Protein AF-S4RU95-F1 (afdb_monomer)

Mean predicted aligned error: 19.64 Å

Sequence (283 aa):
MRDKVRELFLLCDKEDKGFITKRDMQRLEAELPLNPEQLEDVFEKLDCHMQGYLTLAEFTHGLGQYLGLQSLVTKGEQVPKFAEKHLPVLTWGDSESDLCQEDELHFSRLMDSLGARNVFADSDEVRALWTRLRRDEPELLNNFEGFLSRVSLLILQAKQEKATVERILQKRNGDHDREVQHLYEEMEQQMKSEKEKLSSQDARRLLCRSQELEAELDAKEQEVKNIRTKQKQLERALTELNSERSETRQQNDRLRQSNEELEERLAQVRRELSDALTLMEQL

Nearest PDB structures (foldseek):
  6psd-assembly7_M  TM=8.961E-01  e=4.548E-06  Homo sapiens
  6yet-assembly1_A  TM=6.622E-01  e=1.991E-03  Arabidopsis thaliana
  3aaj-assembly1_B  TM=6.160E-01  e=1.878E-02  Homo sapiens

Structure (mmCIF, N/CA/C/O backbone):
data_AF-S4RU95-F1
#
_entry.id   AF-S4RU95-F1
#
loop_
_atom_site.group_PDB
_atom_site.id
_atom_site.type_symbol
_atom_site.label_atom_id
_atom_site.label_alt_id
_atom_site.label_comp_id
_atom_site.label_asym_id
_atom_site.label_entity_id
_atom_site.label_seq_id
_atom_site.pdbx_PDB_ins_code
_atom_site.Cartn_x
_atom_site.Cartn_y
_atom_site.Cartn_z
_atom_site.occupancy
_atom_site.B_iso_or_equiv
_atom_site.auth_seq_id
_atom_site.auth_comp_id
_atom_site.auth_asym_id
_atom_site.auth_atom_id
_atom_site.pdbx_PDB_model_num
ATOM 1 N N . MET A 1 1 ? 47.543 0.125 -11.002 1.00 54.09 1 MET A N 1
ATOM 2 C CA . MET A 1 1 ? 47.289 1.075 -9.885 1.00 54.09 1 MET A CA 1
ATOM 3 C C . MET A 1 1 ? 45.797 1.271 -9.646 1.00 54.09 1 MET A C 1
ATOM 5 O O . MET A 1 1 ? 45.405 1.178 -8.496 1.00 54.09 1 MET A O 1
ATOM 9 N N . ARG A 1 2 ? 44.959 1.427 -10.690 1.00 54.34 2 ARG A N 1
ATOM 10 C CA . ARG A 1 2 ? 43.491 1.308 -10.552 1.00 54.34 2 ARG A CA 1
ATOM 11 C C . ARG A 1 2 ? 43.066 0.004 -9.869 1.00 54.34 2 ARG A C 1
ATOM 13 O O . ARG A 1 2 ? 42.200 0.046 -9.009 1.00 54.34 2 ARG A O 1
ATOM 20 N N . ASP A 1 3 ? 43.740 -1.099 -10.180 1.00 59.50 3 ASP A N 1
ATOM 21 C CA . ASP A 1 3 ? 43.442 -2.405 -9.574 1.00 59.50 3 ASP A CA 1
ATOM 22 C C . ASP A 1 3 ? 43.771 -2.431 -8.078 1.00 59.50 3 ASP A C 1
ATOM 24 O O . ASP A 1 3 ? 42.961 -2.897 -7.299 1.00 59.50 3 ASP A O 1
ATOM 28 N N . LYS A 1 4 ? 44.862 -1.778 -7.653 1.00 67.12 4 LYS A N 1
ATOM 29 C CA . LYS A 1 4 ? 45.224 -1.645 -6.230 1.00 67.12 4 LYS A CA 1
ATOM 30 C C . LYS A 1 4 ? 44.231 -0.792 -5.436 1.00 67.12 4 LYS A C 1
ATOM 32 O O . LYS A 1 4 ? 43.970 -1.081 -4.280 1.00 67.12 4 LYS A O 1
ATOM 37 N N . VAL A 1 5 ? 43.670 0.258 -6.046 1.00 69.56 5 VAL A N 1
ATOM 38 C CA . VAL A 1 5 ? 42.637 1.095 -5.402 1.00 69.56 5 VAL A CA 1
ATOM 39 C C . VAL A 1 5 ? 41.296 0.360 -5.342 1.00 69.56 5 VAL A C 1
ATOM 41 O O . VAL A 1 5 ? 40.576 0.487 -4.359 1.00 69.56 5 VAL A O 1
ATOM 44 N N . ARG A 1 6 ? 40.981 -0.452 -6.359 1.00 70.06 6 ARG A N 1
ATOM 45 C CA . ARG A 1 6 ? 39.814 -1.347 -6.354 1.00 70.06 6 ARG A CA 1
ATOM 46 C C . ARG A 1 6 ? 39.960 -2.474 -5.332 1.00 70.06 6 ARG A C 1
ATOM 48 O O . ARG A 1 6 ? 39.002 -2.766 -4.636 1.00 70.06 6 ARG A O 1
ATOM 55 N N . GLU A 1 7 ? 41.148 -3.053 -5.193 1.00 73.00 7 GLU A N 1
ATOM 56 C CA . GLU A 1 7 ? 41.468 -4.025 -4.142 1.00 73.00 7 GLU A CA 1
ATOM 57 C C . GLU A 1 7 ? 41.316 -3.399 -2.752 1.00 73.00 7 GLU A C 1
ATOM 59 O O . GLU A 1 7 ? 40.697 -4.004 -1.884 1.00 73.00 7 GLU A O 1
ATOM 64 N N . LEU A 1 8 ? 41.794 -2.163 -2.553 1.00 73.81 8 LEU A N 1
ATOM 65 C CA . LEU A 1 8 ? 41.618 -1.439 -1.289 1.00 73.81 8 LEU A CA 1
ATOM 66 C C . LEU A 1 8 ? 40.140 -1.135 -1.002 1.00 73.81 8 LEU A C 1
ATOM 68 O O . LEU A 1 8 ? 39.702 -1.243 0.139 1.00 73.81 8 LEU A O 1
ATOM 72 N N . PHE A 1 9 ? 39.364 -0.811 -2.040 1.00 74.62 9 PHE A N 1
ATOM 73 C CA . PHE A 1 9 ? 37.921 -0.613 -1.928 1.00 74.62 9 PHE A CA 1
ATOM 74 C C . PHE A 1 9 ? 37.203 -1.905 -1.509 1.00 74.62 9 PHE A C 1
ATOM 76 O O . PHE A 1 9 ? 36.406 -1.884 -0.578 1.00 74.62 9 PHE A O 1
ATOM 83 N N . LEU A 1 10 ? 37.548 -3.040 -2.126 1.00 75.56 10 LEU A N 1
ATOM 84 C CA . LEU A 1 10 ? 37.017 -4.363 -1.770 1.00 75.56 10 LEU A CA 1
ATOM 85 C C . LEU A 1 10 ? 37.448 -4.815 -0.365 1.00 75.56 10 LEU A C 1
ATOM 87 O O . LEU A 1 10 ? 36.701 -5.498 0.328 1.00 75.56 10 LEU A O 1
ATOM 91 N N . LEU A 1 11 ? 38.643 -4.420 0.081 1.00 73.00 11 LEU A N 1
ATOM 92 C CA . LEU A 1 11 ? 39.117 -4.664 1.447 1.00 73.00 11 LEU A CA 1
ATOM 93 C C . LEU A 1 11 ? 38.290 -3.903 2.494 1.00 73.00 11 LEU A C 1
ATOM 95 O O . LEU A 1 11 ? 38.066 -4.429 3.588 1.00 73.00 11 LEU A O 1
ATOM 99 N N . CYS A 1 12 ? 37.822 -2.697 2.159 1.00 75.81 12 CYS A N 1
ATOM 100 C CA . CYS A 1 12 ? 36.934 -1.904 3.013 1.00 75.81 12 CYS A CA 1
ATOM 101 C C . CYS A 1 12 ? 35.499 -2.441 2.988 1.00 75.81 12 CYS A C 1
ATOM 103 O O . CYS A 1 12 ? 34.865 -2.583 4.033 1.00 75.81 12 CYS A O 1
ATOM 105 N N . ASP A 1 13 ? 34.997 -2.774 1.799 1.00 77.44 13 ASP A N 1
ATOM 106 C CA . ASP A 1 13 ? 33.624 -3.216 1.568 1.00 77.44 13 ASP A CA 1
ATOM 107 C C . ASP A 1 13 ? 33.498 -4.751 1.556 1.00 77.44 13 ASP A C 1
ATOM 109 O O . ASP A 1 13 ? 33.155 -5.378 0.556 1.00 77.44 13 ASP A O 1
ATOM 113 N N . LYS A 1 14 ? 33.762 -5.378 2.712 1.00 67.56 14 LYS A N 1
ATOM 114 C CA . LYS A 1 14 ? 33.637 -6.843 2.897 1.00 67.56 14 LYS A CA 1
ATOM 115 C C . LYS A 1 14 ? 32.210 -7.381 2.740 1.00 67.56 14 LYS A C 1
ATOM 117 O O . LYS A 1 14 ? 32.022 -8.593 2.696 1.00 67.56 14 LYS A O 1
ATOM 122 N N . GLU A 1 15 ? 31.219 -6.497 2.726 1.00 68.69 15 GLU A N 1
ATOM 123 C CA . GLU A 1 15 ? 29.798 -6.836 2.631 1.00 68.69 15 GLU A CA 1
ATOM 124 C C . GLU A 1 15 ? 29.255 -6.644 1.197 1.00 68.69 15 GLU A C 1
ATOM 126 O O . GLU A 1 15 ? 28.065 -6.857 0.985 1.00 68.69 15 GLU A O 1
ATOM 131 N N . ASP A 1 16 ? 30.119 -6.283 0.232 1.00 69.19 16 ASP A N 1
ATOM 132 C CA . ASP A 1 16 ? 29.802 -6.050 -1.191 1.00 69.19 16 ASP A CA 1
ATOM 133 C C . ASP A 1 16 ? 28.621 -5.078 -1.388 1.00 69.19 16 ASP A C 1
ATOM 135 O O . ASP A 1 16 ? 27.728 -5.269 -2.215 1.00 69.19 16 ASP A O 1
ATOM 139 N N . LYS A 1 17 ? 28.590 -4.026 -0.560 1.00 75.94 17 LYS A N 1
ATOM 140 C CA . LYS A 1 17 ? 27.512 -3.029 -0.515 1.00 75.94 17 LYS A CA 1
ATOM 141 C C . LYS A 1 17 ? 27.610 -2.015 -1.657 1.00 75.94 17 LYS A C 1
ATOM 143 O O . LYS A 1 17 ? 26.635 -1.327 -1.953 1.00 75.94 17 LYS A O 1
ATOM 148 N N . GLY A 1 18 ? 28.772 -1.903 -2.297 1.00 74.19 18 GLY A N 1
ATOM 149 C CA . GLY A 1 18 ? 29.083 -0.923 -3.336 1.00 74.19 18 GLY A CA 1
ATOM 150 C C . GLY A 1 18 ? 29.431 0.470 -2.796 1.00 74.19 18 GLY A C 1
ATOM 151 O O . GLY A 1 18 ? 29.640 1.392 -3.591 1.00 74.19 18 GLY A O 1
ATOM 152 N N . PHE A 1 19 ? 29.511 0.639 -1.471 1.00 80.06 19 PHE A N 1
ATOM 153 C CA . PHE A 1 19 ? 29.849 1.897 -0.801 1.00 80.06 19 PHE A CA 1
ATOM 154 C C . PHE A 1 19 ? 30.577 1.656 0.531 1.00 80.06 19 PHE A C 1
ATOM 156 O O . PHE A 1 19 ? 30.297 0.699 1.249 1.00 80.06 19 PHE A O 1
ATOM 163 N N . ILE A 1 20 ? 31.492 2.560 0.888 1.00 79.38 20 ILE A N 1
ATOM 164 C CA . ILE A 1 20 ? 32.296 2.505 2.117 1.00 79.38 20 ILE A CA 1
ATOM 165 C C . ILE A 1 20 ? 31.763 3.536 3.111 1.00 79.38 20 ILE A C 1
ATOM 167 O O . ILE A 1 20 ? 31.715 4.724 2.805 1.00 79.38 20 ILE A O 1
ATOM 171 N N . THR A 1 21 ? 31.400 3.115 4.321 1.00 82.38 21 THR A N 1
ATOM 172 C CA . THR A 1 21 ? 31.026 4.035 5.415 1.00 82.38 21 THR A CA 1
ATOM 173 C C . THR A 1 21 ? 32.228 4.378 6.308 1.00 82.38 21 THR A C 1
ATOM 175 O O . THR A 1 21 ? 33.242 3.680 6.276 1.00 82.38 21 THR A O 1
ATOM 178 N N . LYS A 1 22 ? 32.130 5.409 7.170 1.00 80.06 22 LYS A N 1
ATOM 179 C CA . LYS A 1 22 ? 33.202 5.755 8.141 1.00 80.06 22 LYS A CA 1
ATOM 180 C C . LYS A 1 22 ? 33.683 4.545 8.961 1.00 80.06 22 LYS A C 1
ATOM 182 O O . LYS A 1 22 ? 34.876 4.386 9.192 1.00 80.06 22 LYS A O 1
ATOM 187 N N . ARG A 1 23 ? 32.762 3.656 9.350 1.00 77.12 23 ARG A N 1
ATOM 188 C CA . ARG A 1 23 ? 33.073 2.418 10.089 1.00 77.12 23 ARG A CA 1
ATOM 189 C C . ARG A 1 23 ? 33.826 1.391 9.251 1.00 77.12 23 ARG A C 1
ATOM 191 O O . ARG A 1 23 ? 34.653 0.664 9.788 1.00 77.12 23 ARG A O 1
ATOM 198 N N . ASP A 1 24 ? 33.536 1.323 7.956 1.00 79.81 24 ASP A N 1
ATOM 199 C CA . ASP A 1 24 ? 34.225 0.421 7.034 1.00 79.81 24 ASP A CA 1
ATOM 200 C C . ASP A 1 24 ? 35.655 0.918 6.757 1.00 79.81 24 ASP A C 1
ATOM 202 O O . ASP A 1 24 ? 36.579 0.113 6.694 1.00 79.81 24 ASP A O 1
ATOM 206 N N . MET A 1 25 ? 35.868 2.241 6.717 1.00 78.31 25 MET A N 1
ATOM 207 C CA . MET A 1 25 ? 37.196 2.857 6.583 1.00 78.31 25 MET A CA 1
ATOM 208 C C . MET A 1 25 ? 38.087 2.617 7.813 1.00 78.31 25 MET A C 1
ATOM 210 O O . MET A 1 25 ? 39.276 2.357 7.669 1.00 78.31 25 MET A O 1
ATOM 214 N N . GLN A 1 26 ? 37.516 2.628 9.023 1.00 74.12 26 GLN A N 1
ATOM 215 C CA . GLN A 1 26 ? 38.245 2.308 10.261 1.00 74.12 26 GLN A CA 1
ATOM 216 C C . GLN A 1 26 ? 38.776 0.863 10.287 1.00 74.12 26 GLN A C 1
ATOM 218 O O . GLN A 1 26 ? 39.746 0.576 10.978 1.00 74.12 26 GLN A O 1
ATOM 223 N N . ARG A 1 27 ? 38.216 -0.058 9.487 1.00 74.31 27 ARG A N 1
ATOM 224 C CA . ARG A 1 27 ? 38.729 -1.438 9.383 1.00 74.31 27 ARG A CA 1
ATOM 225 C C . ARG A 1 27 ? 40.094 -1.518 8.685 1.00 74.31 27 ARG A C 1
ATOM 227 O O . ARG A 1 27 ? 40.776 -2.530 8.837 1.00 74.31 27 ARG A O 1
ATOM 234 N N . LEU A 1 28 ? 40.508 -0.470 7.964 1.00 70.44 28 LEU A N 1
ATOM 235 C CA . LEU A 1 28 ? 41.850 -0.361 7.379 1.00 70.44 28 LEU A CA 1
ATOM 236 C C . LEU A 1 28 ? 42.949 -0.136 8.425 1.00 70.44 28 LEU A C 1
ATOM 238 O O . LEU A 1 28 ? 44.115 -0.302 8.084 1.00 70.44 28 LEU A O 1
ATOM 242 N N . GLU A 1 29 ? 42.608 0.193 9.675 1.00 66.88 29 GLU A N 1
ATOM 243 C CA . GLU A 1 29 ? 43.570 0.344 10.780 1.00 66.88 29 GLU A CA 1
ATOM 244 C C . GLU A 1 29 ? 44.430 -0.921 10.981 1.00 66.88 29 GLU A C 1
ATOM 246 O O . GLU A 1 29 ? 45.590 -0.839 11.375 1.00 66.88 29 GLU A O 1
ATOM 251 N N . ALA A 1 30 ? 43.891 -2.104 10.657 1.00 65.62 30 ALA A N 1
ATOM 252 C CA . ALA A 1 30 ? 44.615 -3.373 10.754 1.00 65.62 30 ALA A CA 1
ATOM 253 C C . ALA A 1 30 ? 45.582 -3.639 9.580 1.00 65.62 30 ALA A C 1
ATOM 255 O O . ALA A 1 30 ? 46.491 -4.456 9.713 1.00 65.62 30 ALA A O 1
ATOM 256 N N . GLU A 1 31 ? 45.385 -2.977 8.438 1.00 66.69 31 GLU A N 1
ATOM 257 C CA . GLU A 1 31 ? 46.093 -3.245 7.172 1.00 66.69 31 GLU A CA 1
ATOM 258 C C . GLU A 1 31 ? 47.011 -2.081 6.750 1.00 66.69 31 GLU A C 1
ATOM 260 O O . GLU A 1 31 ? 47.926 -2.257 5.943 1.00 66.69 31 GLU A O 1
ATOM 265 N N . LEU A 1 32 ? 46.797 -0.881 7.299 1.00 65.19 32 LEU A N 1
ATOM 266 C CA . LEU A 1 32 ? 47.581 0.322 7.036 1.00 65.19 32 LEU A CA 1
ATOM 267 C C . LEU A 1 32 ? 48.036 0.962 8.355 1.00 65.19 32 LEU A C 1
ATOM 269 O O . LEU A 1 32 ? 47.259 1.022 9.302 1.00 65.19 32 LEU A O 1
ATOM 273 N N . PRO A 1 33 ? 49.265 1.505 8.427 1.00 67.44 33 PRO A N 1
ATOM 274 C CA . PRO A 1 33 ? 49.778 2.174 9.621 1.00 67.44 33 PRO A CA 1
ATOM 275 C C . PRO A 1 33 ? 49.183 3.589 9.756 1.00 67.44 33 PRO A C 1
ATOM 277 O O . PRO A 1 33 ? 49.899 4.582 9.630 1.00 67.44 33 PRO A O 1
ATOM 280 N N . LEU A 1 34 ? 47.866 3.689 9.947 1.00 70.69 34 LEU A N 1
ATOM 281 C CA . LEU A 1 34 ? 47.126 4.943 10.098 1.00 70.69 34 LEU A CA 1
ATOM 282 C C . LEU A 1 34 ? 46.201 4.865 11.312 1.00 70.69 34 LEU A C 1
ATOM 284 O O . LEU A 1 34 ? 45.517 3.866 11.514 1.00 70.69 34 LEU A O 1
ATOM 288 N N . ASN A 1 35 ? 46.161 5.944 12.092 1.00 77.62 35 ASN A N 1
ATOM 289 C CA . ASN A 1 35 ? 45.285 6.047 13.257 1.00 77.62 35 ASN A CA 1
ATOM 290 C C . ASN A 1 35 ? 43.821 6.287 12.832 1.00 77.62 35 ASN A C 1
ATOM 29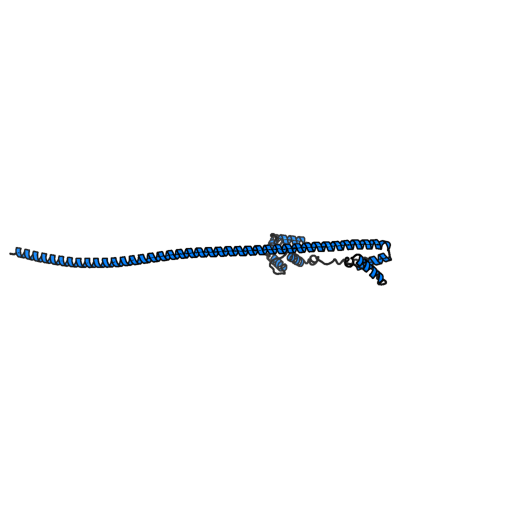2 O O . ASN A 1 35 ? 43.585 6.874 11.771 1.00 77.62 35 ASN A O 1
ATOM 296 N N . PRO A 1 36 ? 42.830 5.931 13.670 1.00 74.25 36 PRO A N 1
ATOM 297 C CA . PRO A 1 36 ? 41.409 6.100 13.352 1.00 74.25 36 PRO A CA 1
ATOM 298 C C . PRO A 1 36 ? 41.037 7.560 13.053 1.00 74.25 36 PRO A C 1
ATOM 300 O O . PRO A 1 36 ? 40.282 7.816 12.121 1.00 74.25 36 PRO A O 1
ATOM 303 N N . GLU A 1 37 ? 41.644 8.523 13.752 1.00 76.38 37 GLU A N 1
ATOM 304 C CA . GLU A 1 37 ? 41.467 9.961 13.489 1.00 76.38 37 GLU A CA 1
ATOM 305 C C . GLU A 1 37 ? 41.995 10.367 12.100 1.00 76.38 37 GLU A C 1
ATOM 307 O O . GLU A 1 37 ? 41.377 11.150 11.387 1.00 76.38 37 GLU A O 1
ATOM 312 N N . GLN A 1 38 ? 43.107 9.772 11.659 1.00 76.25 38 GLN A N 1
ATOM 313 C CA . GLN A 1 38 ? 43.678 10.041 10.336 1.00 76.25 38 GLN A CA 1
ATOM 314 C C . GLN A 1 38 ? 42.852 9.391 9.220 1.00 76.25 38 GLN A C 1
ATOM 316 O O . GLN A 1 38 ? 42.764 9.935 8.120 1.00 76.25 38 GLN A O 1
ATOM 321 N N . LEU A 1 39 ? 42.237 8.236 9.488 1.00 77.69 39 LEU A N 1
ATOM 322 C CA . LEU A 1 39 ? 41.307 7.583 8.565 1.00 77.69 39 LEU A CA 1
ATOM 323 C C . LEU A 1 39 ? 40.000 8.374 8.432 1.00 77.69 39 LEU A C 1
ATOM 325 O O . LEU A 1 39 ? 39.449 8.440 7.334 1.00 77.69 39 LEU A O 1
ATOM 329 N N . GLU A 1 40 ? 39.536 9.017 9.504 1.00 79.12 40 GLU A N 1
ATOM 330 C CA . GLU A 1 40 ? 38.396 9.938 9.464 1.00 79.12 40 GLU A CA 1
ATOM 331 C C . GLU A 1 40 ? 38.710 11.210 8.669 1.00 79.12 40 GLU A C 1
ATOM 333 O O . GLU A 1 40 ? 37.922 11.575 7.798 1.00 79.12 40 GLU A O 1
ATOM 338 N N . ASP A 1 41 ? 39.887 11.811 8.862 1.00 77.44 41 ASP A N 1
ATOM 339 C CA . ASP A 1 41 ? 40.345 12.957 8.063 1.00 77.44 41 ASP A CA 1
ATOM 340 C C . ASP A 1 41 ? 40.464 12.619 6.568 1.00 77.44 41 ASP A C 1
ATOM 342 O O . ASP A 1 41 ? 40.187 13.451 5.698 1.00 77.44 41 ASP A O 1
ATOM 346 N N . VAL A 1 42 ? 40.917 11.403 6.243 1.00 78.12 42 VAL A N 1
ATOM 347 C CA . VAL A 1 42 ? 40.978 10.912 4.859 1.00 78.12 42 VAL A CA 1
ATOM 348 C C . VAL A 1 42 ? 39.569 10.679 4.323 1.00 78.12 42 VAL A C 1
ATOM 350 O O . VAL A 1 42 ? 39.283 11.097 3.205 1.00 78.12 42 VAL A O 1
ATOM 353 N N . PHE A 1 43 ? 38.674 10.080 5.110 1.00 80.75 43 PHE A N 1
ATOM 354 C CA . PHE A 1 43 ? 37.280 9.881 4.723 1.00 80.75 43 PHE A CA 1
ATOM 355 C C . PHE A 1 43 ? 36.588 11.212 4.408 1.00 80.75 43 PHE A C 1
ATOM 357 O O . PHE A 1 43 ? 35.972 11.338 3.356 1.00 80.75 43 PHE A O 1
ATOM 364 N N . GLU A 1 44 ? 36.741 12.227 5.260 1.00 79.50 44 GLU A N 1
ATOM 365 C CA . GLU A 1 44 ? 36.135 13.551 5.060 1.00 79.50 44 GLU A CA 1
ATOM 366 C C . GLU A 1 44 ? 36.701 14.293 3.845 1.00 79.50 44 GLU A C 1
ATOM 368 O O . GLU A 1 44 ? 35.983 15.039 3.183 1.00 79.50 44 GLU A O 1
ATOM 373 N N . LYS A 1 45 ? 37.972 14.061 3.500 1.00 77.75 45 LYS A N 1
ATOM 374 C CA . LYS A 1 45 ? 38.579 14.614 2.278 1.00 77.75 45 LYS A CA 1
ATOM 375 C C . LYS A 1 45 ? 38.149 13.886 1.007 1.00 77.75 45 LYS A C 1
ATOM 377 O O . LYS A 1 45 ? 38.186 14.485 -0.065 1.00 77.75 45 LYS A O 1
ATOM 382 N N . LEU A 1 46 ? 37.792 12.607 1.110 1.00 77.94 46 LEU A N 1
ATOM 383 C CA . LEU A 1 46 ? 37.290 11.808 -0.007 1.00 77.94 46 LEU A CA 1
ATOM 384 C C . LEU A 1 46 ? 35.781 12.010 -0.221 1.00 77.94 46 LEU A C 1
ATOM 386 O O . LEU A 1 46 ? 35.328 11.945 -1.361 1.00 77.94 46 LEU A O 1
ATOM 390 N N . ASP A 1 47 ? 35.017 12.284 0.844 1.00 79.50 47 ASP A N 1
ATOM 391 C CA . ASP A 1 47 ? 33.560 12.487 0.821 1.00 79.50 47 ASP A CA 1
ATOM 392 C C . ASP A 1 47 ? 33.230 13.942 0.470 1.00 79.50 47 ASP A C 1
ATOM 394 O O . ASP A 1 47 ? 32.710 14.720 1.273 1.00 79.50 47 ASP A O 1
ATOM 398 N N . CYS A 1 48 ? 33.558 14.332 -0.763 1.00 66.19 48 CYS A N 1
ATOM 399 C CA . CYS A 1 48 ? 33.316 15.681 -1.277 1.00 66.19 48 CYS A CA 1
ATOM 400 C C . CYS A 1 48 ? 31.825 16.062 -1.329 1.00 66.19 48 CYS A C 1
ATOM 402 O O . CYS A 1 48 ? 31.497 17.246 -1.429 1.00 66.19 48 CYS A O 1
ATOM 404 N N . HIS A 1 49 ? 30.930 15.076 -1.238 1.00 69.69 49 HIS A N 1
ATOM 405 C CA . HIS A 1 49 ? 29.484 15.259 -1.231 1.00 69.69 49 HIS A CA 1
ATOM 406 C C . HIS A 1 49 ? 28.875 15.259 0.182 1.00 69.69 49 HIS A C 1
ATOM 408 O O . HIS A 1 49 ? 27.678 15.518 0.311 1.00 69.69 49 HIS A O 1
ATOM 414 N N . MET A 1 50 ? 29.682 15.034 1.233 1.00 68.94 50 MET A N 1
ATOM 415 C CA . MET A 1 50 ? 29.257 14.939 2.640 1.00 68.94 50 MET A CA 1
ATOM 416 C C . MET A 1 50 ? 28.059 13.997 2.831 1.00 68.94 50 MET A C 1
ATOM 418 O O . MET A 1 50 ? 27.156 14.257 3.632 1.00 68.94 50 MET A O 1
ATOM 422 N N . GLN A 1 51 ? 28.019 12.916 2.054 1.00 75.06 51 GLN A N 1
ATOM 423 C CA . GLN A 1 51 ? 26.888 11.992 2.025 1.00 75.06 51 GLN A CA 1
ATOM 424 C C . GLN A 1 51 ? 26.979 10.930 3.129 1.00 75.06 51 GLN A C 1
ATOM 426 O O . GLN A 1 51 ? 25.989 10.257 3.425 1.00 75.06 51 GLN A O 1
ATOM 431 N N . GLY A 1 52 ? 28.142 10.800 3.778 1.00 75.44 52 GLY A N 1
ATOM 432 C CA . GLY A 1 52 ? 28.393 9.839 4.853 1.00 75.44 52 GLY A CA 1
ATOM 433 C C . GLY A 1 52 ? 28.743 8.432 4.358 1.00 75.44 52 GLY A C 1
ATOM 434 O O . GLY A 1 52 ? 28.928 7.524 5.174 1.00 75.44 52 GLY A O 1
ATOM 435 N N . TYR A 1 53 ? 28.857 8.247 3.042 1.00 81.38 53 TYR A N 1
ATOM 436 C CA . TYR A 1 53 ? 29.310 7.027 2.383 1.00 81.38 53 TYR A CA 1
ATOM 437 C C . TYR A 1 53 ? 30.085 7.376 1.108 1.00 81.38 53 TYR A C 1
ATOM 439 O O . TYR A 1 53 ? 29.759 8.339 0.428 1.00 81.38 53 TYR A O 1
ATOM 447 N N . LEU A 1 54 ? 31.105 6.581 0.792 1.00 78.88 54 LEU A N 1
ATOM 448 C CA . LEU A 1 54 ? 31.967 6.754 -0.374 1.00 78.88 54 LEU A CA 1
ATOM 449 C C . LEU A 1 54 ? 31.670 5.680 -1.408 1.00 78.88 54 LEU A C 1
ATOM 451 O O . LEU A 1 54 ? 31.869 4.489 -1.154 1.00 78.88 54 LEU A O 1
ATOM 455 N N . THR A 1 55 ? 31.248 6.087 -2.596 1.00 80.69 55 THR A N 1
ATOM 456 C CA . THR A 1 55 ? 31.127 5.179 -3.739 1.00 80.69 55 THR A CA 1
ATOM 457 C C . THR A 1 55 ? 32.502 4.855 -4.332 1.00 80.69 55 THR A C 1
ATOM 459 O O . THR A 1 55 ? 33.478 5.590 -4.156 1.00 80.69 55 THR A O 1
ATOM 462 N N . LEU A 1 56 ? 32.606 3.758 -5.092 1.00 76.25 56 LEU A N 1
ATOM 463 C CA . LEU A 1 56 ? 33.860 3.369 -5.757 1.00 76.25 56 LEU A CA 1
ATOM 464 C C . LEU A 1 56 ? 34.427 4.485 -6.651 1.00 76.25 56 LEU A C 1
ATOM 466 O O . LEU A 1 56 ? 35.648 4.637 -6.754 1.00 76.25 56 LEU A O 1
ATOM 470 N N . ALA A 1 57 ? 33.557 5.268 -7.293 1.00 74.56 57 ALA A N 1
ATOM 471 C CA . ALA A 1 57 ? 33.948 6.381 -8.153 1.00 74.56 57 ALA A CA 1
ATOM 472 C C . ALA A 1 57 ? 34.558 7.541 -7.348 1.00 74.56 57 ALA A C 1
ATOM 474 O O . ALA A 1 57 ? 35.629 8.026 -7.708 1.00 74.56 57 ALA A O 1
ATOM 475 N N . GLU A 1 58 ? 33.936 7.930 -6.234 1.00 78.00 58 GLU A N 1
ATOM 476 C CA . GLU A 1 58 ? 34.439 8.986 -5.343 1.00 78.00 58 GLU A CA 1
ATOM 477 C C . GLU A 1 58 ? 35.740 8.566 -4.660 1.00 78.00 58 GLU A C 1
ATOM 479 O O . GLU A 1 58 ? 36.708 9.323 -4.648 1.00 78.00 58 GLU A O 1
ATOM 484 N N . PHE A 1 59 ? 35.818 7.317 -4.192 1.00 78.00 59 PHE A N 1
ATOM 485 C CA . PHE A 1 59 ? 37.023 6.771 -3.575 1.00 78.00 59 PHE A CA 1
ATOM 486 C C . PHE A 1 59 ? 38.203 6.730 -4.557 1.00 78.00 59 PHE A C 1
ATOM 488 O O . PHE A 1 59 ? 39.304 7.184 -4.243 1.00 78.00 59 PHE A O 1
ATOM 495 N N . THR A 1 60 ? 37.988 6.234 -5.782 1.00 74.88 60 THR A N 1
ATOM 496 C CA . THR A 1 60 ? 39.050 6.187 -6.804 1.00 74.88 60 THR A CA 1
ATOM 497 C C . THR A 1 60 ? 39.457 7.571 -7.301 1.00 74.88 60 THR A C 1
ATOM 499 O O . THR A 1 60 ? 40.642 7.793 -7.565 1.00 74.88 60 THR A O 1
ATOM 502 N N . HIS A 1 61 ? 38.508 8.502 -7.413 1.00 75.81 61 HIS A N 1
ATOM 503 C CA . HIS A 1 61 ? 38.778 9.872 -7.832 1.00 75.81 61 HIS A CA 1
ATOM 504 C C . HIS A 1 61 ? 39.521 10.660 -6.749 1.00 75.81 61 HIS A C 1
ATOM 506 O O . HIS A 1 61 ? 40.606 11.184 -7.009 1.00 75.81 61 HIS A O 1
ATOM 512 N N . GLY A 1 62 ? 38.987 10.685 -5.528 1.00 74.50 62 GLY A N 1
ATOM 513 C CA . GLY A 1 62 ? 39.551 11.430 -4.408 1.00 74.50 62 GLY A CA 1
ATOM 514 C C . GLY A 1 62 ? 40.926 10.907 -3.993 1.00 74.50 62 GLY A C 1
ATOM 515 O O . GLY A 1 62 ? 41.850 11.695 -3.789 1.00 74.50 62 GLY A O 1
ATOM 516 N N . LEU A 1 63 ? 41.127 9.583 -3.963 1.00 75.19 63 LEU A N 1
ATOM 517 C CA . LEU A 1 63 ? 42.432 9.005 -3.628 1.00 75.19 63 LEU A CA 1
ATOM 518 C C . LEU A 1 63 ? 43.451 9.253 -4.751 1.00 75.19 63 LEU A C 1
ATOM 520 O O . LEU A 1 63 ? 44.624 9.519 -4.487 1.00 75.19 63 LEU A O 1
ATOM 524 N N . GLY A 1 64 ? 43.001 9.232 -6.011 1.00 72.56 64 GLY A N 1
ATOM 525 C CA . GLY A 1 64 ? 43.812 9.622 -7.165 1.00 72.56 64 GLY A CA 1
ATOM 526 C C . GLY A 1 64 ? 44.238 11.092 -7.121 1.00 72.56 64 GLY A C 1
ATOM 527 O O . GLY A 1 64 ? 45.370 11.416 -7.486 1.00 72.56 64 GLY A O 1
ATOM 528 N N . GLN A 1 65 ? 43.370 11.974 -6.624 1.00 70.75 65 GLN A N 1
ATOM 529 C CA . GLN A 1 65 ? 43.672 13.389 -6.426 1.00 70.75 65 GLN A CA 1
ATOM 530 C C . GLN A 1 65 ? 44.639 13.608 -5.253 1.00 70.75 65 GLN A C 1
ATOM 532 O O . GLN A 1 65 ? 45.594 14.372 -5.390 1.00 70.75 65 GLN A O 1
ATOM 537 N N . TYR A 1 66 ? 44.453 12.885 -4.143 1.00 66.62 66 TYR A N 1
ATOM 538 C CA . TYR A 1 66 ? 45.297 12.963 -2.946 1.00 66.62 66 TYR A CA 1
ATOM 539 C C . TYR A 1 66 ? 46.728 12.451 -3.183 1.00 66.62 66 TYR A C 1
ATOM 541 O O . TYR A 1 66 ? 47.691 13.029 -2.690 1.00 66.62 66 TYR A O 1
ATOM 549 N N . LEU A 1 67 ? 46.891 11.410 -4.007 1.00 67.19 67 LEU A N 1
ATOM 550 C CA . LEU A 1 67 ? 48.199 10.863 -4.398 1.00 67.19 67 LEU A CA 1
ATOM 551 C C . LEU A 1 67 ? 48.895 11.668 -5.516 1.00 67.19 67 LEU A C 1
ATOM 553 O O . LEU A 1 67 ? 49.939 11.247 -6.015 1.00 67.19 67 LEU A O 1
ATOM 557 N N . GLY A 1 68 ? 48.325 12.802 -5.948 1.00 55.53 68 GLY A N 1
ATOM 558 C CA . GLY A 1 68 ? 48.886 13.628 -7.024 1.00 55.53 68 GLY A CA 1
ATOM 559 C C . GLY A 1 68 ? 48.860 12.950 -8.401 1.00 55.53 68 GLY A C 1
ATOM 560 O O . GLY A 1 68 ? 49.579 13.352 -9.314 1.00 55.53 68 GLY A O 1
ATOM 561 N N . LEU A 1 69 ? 48.022 11.926 -8.585 1.00 57.41 69 LEU A N 1
ATOM 562 C CA . LEU A 1 69 ? 47.945 11.097 -9.793 1.00 57.41 69 LEU A CA 1
ATOM 563 C C . LEU A 1 69 ? 46.999 11.688 -10.852 1.00 57.41 69 LEU A C 1
ATOM 565 O O . LEU A 1 69 ? 46.337 10.949 -11.587 1.00 57.41 69 LEU A O 1
ATOM 569 N N . GLN A 1 70 ? 46.966 13.019 -10.991 1.00 50.50 70 GLN A N 1
ATOM 570 C CA . GLN A 1 70 ? 46.144 13.710 -12.000 1.00 50.50 70 GLN A CA 1
ATOM 571 C C . GLN A 1 70 ? 46.437 13.249 -13.441 1.00 50.50 70 GLN A C 1
ATOM 573 O O . GLN A 1 70 ? 45.597 13.412 -14.320 1.00 50.50 70 GLN A O 1
ATOM 578 N N . SER A 1 71 ? 47.590 12.617 -13.688 1.00 46.16 71 SER A N 1
ATOM 579 C CA . SER A 1 71 ? 47.972 12.101 -15.008 1.00 46.16 71 SER A CA 1
ATOM 580 C C . SER A 1 71 ? 47.369 10.728 -15.367 1.00 46.16 71 SER A C 1
ATOM 582 O O . SER A 1 71 ? 47.419 10.341 -16.535 1.00 46.16 71 SER A O 1
ATOM 584 N N . LEU A 1 72 ? 46.788 9.976 -14.416 1.00 46.97 72 LEU A N 1
ATOM 585 C CA . LEU A 1 72 ? 46.311 8.602 -14.675 1.00 46.97 72 LEU A CA 1
ATOM 586 C C . LEU A 1 72 ? 44.786 8.413 -14.671 1.00 46.97 72 LEU A C 1
ATOM 588 O O . LEU A 1 72 ? 44.318 7.394 -15.182 1.00 46.97 72 LEU A O 1
ATOM 592 N N . VAL A 1 73 ? 44.012 9.354 -14.120 1.00 41.88 73 VAL A N 1
ATOM 593 C CA . VAL A 1 73 ? 42.538 9.240 -14.037 1.00 41.88 73 VAL A CA 1
ATOM 594 C C . VAL A 1 73 ? 41.826 10.043 -15.138 1.00 41.88 73 VAL A C 1
ATOM 596 O O . VAL A 1 73 ? 40.695 9.731 -15.489 1.00 41.88 73 VAL A O 1
ATOM 599 N N . THR A 1 74 ? 42.521 10.956 -15.819 1.00 36.75 74 THR A N 1
ATOM 600 C CA . THR A 1 74 ? 42.059 11.628 -17.050 1.00 36.75 74 THR A CA 1
ATOM 601 C C . THR A 1 74 ? 42.527 10.880 -18.305 1.00 36.75 74 THR A C 1
ATOM 603 O O . THR A 1 74 ? 43.159 11.419 -19.207 1.00 36.75 74 THR A O 1
ATOM 606 N N . LYS A 1 75 ? 42.226 9.582 -18.376 1.00 40.72 75 LYS A N 1
ATOM 607 C CA . LYS A 1 75 ? 42.206 8.832 -19.645 1.00 40.72 75 LYS A CA 1
ATOM 608 C C . LYS A 1 75 ? 40.879 8.091 -19.782 1.00 40.72 75 LYS A C 1
ATOM 610 O O . LYS A 1 75 ? 40.831 6.872 -19.914 1.00 40.72 75 LYS A O 1
ATOM 615 N N . GLY A 1 76 ? 39.804 8.863 -19.695 1.00 41.66 76 GLY A N 1
ATOM 616 C CA . GLY A 1 76 ? 38.614 8.678 -20.513 1.00 41.66 76 GLY A CA 1
ATOM 617 C C . GLY A 1 76 ? 38.565 9.880 -21.452 1.00 41.66 76 GLY A C 1
ATOM 618 O O . GLY A 1 76 ? 38.595 11.007 -20.976 1.00 41.66 76 GLY A O 1
ATOM 619 N N . GLU A 1 77 ? 38.612 9.619 -22.758 1.00 40.97 77 GLU A N 1
ATOM 620 C CA . GLU A 1 77 ? 38.342 10.585 -23.834 1.00 40.97 77 GLU A CA 1
ATOM 621 C C . GLU A 1 77 ? 39.204 11.854 -23.877 1.00 40.97 77 GLU A C 1
ATOM 623 O O . GLU A 1 77 ? 38.697 12.966 -23.832 1.00 40.97 77 GLU A O 1
ATOM 628 N N . GLN A 1 78 ? 40.510 11.699 -24.109 1.00 31.58 78 GLN A N 1
ATOM 629 C CA . GLN A 1 78 ? 41.210 12.610 -25.019 1.00 31.58 78 GLN A CA 1
ATOM 630 C C . GLN A 1 78 ? 42.149 11.803 -25.912 1.00 31.58 78 GLN A C 1
ATOM 632 O O . GLN A 1 78 ? 42.998 11.037 -25.449 1.00 31.58 78 GLN A O 1
ATOM 637 N N . VAL A 1 79 ? 41.927 11.977 -27.210 1.00 32.81 79 VAL A N 1
ATOM 638 C CA . VAL A 1 79 ? 42.769 11.561 -28.330 1.00 32.81 79 VAL A CA 1
ATOM 639 C C . VAL A 1 79 ? 44.248 11.775 -27.976 1.00 32.81 79 VAL A C 1
ATOM 641 O O . VAL A 1 79 ? 44.601 12.852 -27.484 1.00 32.81 79 VAL A O 1
ATOM 644 N N . PRO A 1 80 ? 45.140 10.792 -28.190 1.00 29.66 80 PRO A N 1
ATOM 645 C CA . PRO A 1 80 ? 46.553 10.990 -27.919 1.00 29.66 80 PRO A CA 1
ATOM 646 C C . PRO A 1 80 ? 47.096 12.054 -28.880 1.00 29.66 80 PRO A C 1
ATOM 648 O O . PRO A 1 80 ? 47.251 11.800 -30.072 1.00 29.66 80 PRO A O 1
ATOM 651 N N . LYS A 1 81 ? 47.420 13.244 -28.358 1.00 33.69 81 LYS A N 1
ATOM 652 C CA . LYS A 1 81 ? 48.351 14.161 -29.023 1.00 33.69 81 LYS A CA 1
ATOM 653 C C . LYS A 1 81 ? 49.706 13.464 -29.071 1.00 33.69 81 LYS A C 1
ATOM 655 O O . LYS A 1 81 ? 50.437 13.424 -28.082 1.00 33.69 81 LYS A O 1
ATOM 660 N N . PHE A 1 82 ? 49.986 12.844 -30.210 1.00 31.09 82 PHE A N 1
ATOM 661 C CA . PHE A 1 82 ? 51.312 12.367 -30.556 1.00 31.09 82 PHE A CA 1
ATOM 662 C C . PHE A 1 82 ? 52.259 13.566 -30.538 1.00 31.09 82 PHE A C 1
ATOM 664 O O . PHE A 1 82 ? 52.006 14.579 -31.185 1.00 31.09 82 PHE A O 1
ATOM 671 N N . ALA A 1 83 ? 53.334 13.454 -29.764 1.00 35.97 83 ALA A N 1
ATOM 672 C CA . ALA A 1 83 ? 54.456 14.363 -29.867 1.00 35.97 83 ALA A CA 1
ATOM 673 C C . ALA A 1 83 ? 55.004 14.286 -31.299 1.00 35.97 83 ALA A C 1
ATOM 675 O O . ALA A 1 83 ? 55.400 13.208 -31.751 1.00 35.97 83 ALA A O 1
ATOM 676 N N . GLU A 1 84 ? 55.013 15.426 -31.989 1.00 34.88 84 GLU A N 1
ATOM 677 C CA . GLU A 1 84 ? 55.713 15.643 -33.251 1.00 34.88 84 GLU A CA 1
ATOM 678 C C . GLU A 1 84 ? 57.199 15.326 -33.063 1.00 34.88 84 GLU A C 1
ATOM 680 O O . GLU A 1 84 ? 58.022 16.160 -32.690 1.00 34.88 84 GLU A O 1
ATOM 685 N N . LYS A 1 85 ? 57.568 14.078 -33.342 1.00 36.91 85 LYS A N 1
ATOM 686 C CA . LYS A 1 85 ? 58.855 13.817 -33.968 1.00 36.91 85 LYS A CA 1
ATOM 687 C C . LYS A 1 85 ? 58.643 14.086 -35.444 1.00 36.91 85 LYS A C 1
ATOM 689 O O . LYS A 1 85 ? 57.903 13.349 -36.086 1.00 36.91 85 LYS A O 1
ATOM 694 N N . HIS A 1 86 ? 59.275 15.149 -35.935 1.00 38.44 86 HIS A N 1
ATOM 695 C CA . HIS A 1 86 ? 59.421 15.472 -37.348 1.00 38.44 86 HIS A CA 1
ATOM 696 C C . HIS A 1 86 ? 59.756 14.211 -38.163 1.00 38.44 86 HIS A C 1
ATOM 698 O O . HIS A 1 86 ? 60.908 13.794 -38.264 1.00 38.44 86 HIS A O 1
ATOM 704 N N . LEU A 1 87 ? 58.720 13.607 -38.732 1.00 36.06 87 LEU A N 1
ATOM 705 C CA . LEU A 1 87 ? 58.787 12.824 -39.953 1.00 36.06 87 LEU A CA 1
ATOM 706 C C . LEU A 1 87 ? 58.351 13.778 -41.069 1.00 36.06 87 LEU A C 1
ATOM 708 O O . LEU A 1 87 ? 57.492 14.626 -40.813 1.00 36.06 87 LEU A O 1
ATOM 712 N N . PRO A 1 88 ? 58.942 13.712 -42.273 1.00 34.06 88 PRO A N 1
ATOM 713 C CA . PRO A 1 88 ? 58.593 14.643 -43.330 1.00 34.06 88 PRO A CA 1
ATOM 714 C C . PRO A 1 88 ? 57.113 14.458 -43.650 1.00 34.06 88 PRO A C 1
ATOM 716 O O . PRO A 1 88 ? 56.693 13.393 -44.102 1.00 34.06 88 PRO A O 1
ATOM 719 N N . VAL A 1 89 ? 56.336 15.500 -43.371 1.00 35.44 89 VAL A N 1
ATOM 720 C CA . VAL A 1 89 ? 54.999 15.695 -43.911 1.00 35.44 89 VAL A CA 1
ATOM 721 C C . VAL A 1 89 ? 55.146 15.523 -45.420 1.00 35.44 89 VAL A C 1
ATOM 723 O O . VAL A 1 89 ? 55.834 16.309 -46.070 1.00 35.44 89 VAL A O 1
ATOM 726 N N . LEU A 1 90 ? 54.564 14.460 -45.978 1.00 42.12 90 LEU A N 1
ATOM 727 C CA . LEU A 1 90 ? 54.202 14.470 -47.387 1.00 42.12 90 LEU A CA 1
ATOM 728 C C . LEU A 1 90 ? 53.117 15.531 -47.485 1.00 42.12 90 LEU A C 1
ATOM 730 O O . LEU A 1 90 ? 51.946 15.277 -47.219 1.00 42.12 90 LEU A O 1
ATOM 734 N N . THR A 1 91 ? 53.561 16.756 -47.731 1.00 34.50 91 THR A N 1
ATOM 735 C CA . THR A 1 91 ? 52.719 17.903 -48.005 1.00 34.50 91 THR A CA 1
ATOM 736 C C . THR A 1 91 ? 51.873 17.497 -49.196 1.00 34.50 91 THR A C 1
ATOM 738 O O . THR A 1 91 ? 52.392 17.349 -50.303 1.00 34.50 91 THR A O 1
ATOM 741 N N . TRP A 1 92 ? 50.593 17.216 -48.955 1.00 45.47 92 TRP A N 1
ATOM 742 C CA . TRP A 1 92 ? 49.611 17.110 -50.020 1.00 45.47 92 TRP A CA 1
ATOM 743 C C . TRP A 1 92 ? 49.680 18.443 -50.742 1.00 45.47 92 TRP A C 1
ATOM 745 O O . TRP A 1 92 ? 49.389 19.481 -50.151 1.00 45.47 92 TRP A O 1
ATOM 755 N N . GLY A 1 93 ? 50.264 18.401 -51.938 1.00 34.66 93 GLY A N 1
ATOM 756 C CA . GLY A 1 93 ? 50.616 19.582 -52.697 1.00 34.66 93 GLY A CA 1
ATOM 757 C C . GLY A 1 93 ? 49.407 20.490 -52.792 1.00 34.66 93 GLY A C 1
ATOM 758 O O . GLY A 1 93 ? 48.360 20.085 -53.291 1.00 34.66 93 GLY A O 1
ATOM 759 N N . ASP A 1 94 ? 49.597 21.697 -52.284 1.00 36.50 94 ASP A N 1
ATOM 760 C CA . ASP A 1 94 ? 48.792 22.866 -52.565 1.00 36.50 94 ASP A CA 1
ATOM 761 C C . ASP A 1 94 ? 48.675 23.004 -54.092 1.00 36.50 94 ASP A C 1
ATOM 763 O O . ASP A 1 94 ? 49.604 23.385 -54.806 1.00 36.50 94 ASP A O 1
ATOM 767 N N . SER A 1 95 ? 47.563 22.515 -54.620 1.00 40.28 95 SER A N 1
ATOM 768 C CA . SER A 1 95 ? 47.129 22.692 -55.999 1.00 40.28 95 SER A CA 1
ATOM 769 C C . SER A 1 95 ? 45.616 22.836 -55.968 1.00 40.28 95 SER A C 1
ATOM 771 O O . SER A 1 95 ? 44.873 22.025 -56.511 1.00 40.28 95 SER A O 1
ATOM 773 N N . GLU A 1 96 ? 45.165 23.906 -55.311 1.00 45.31 96 GLU A N 1
ATOM 774 C CA . GLU A 1 96 ? 43.838 24.502 -55.496 1.00 45.31 96 GLU A CA 1
ATOM 775 C C . GLU A 1 96 ? 43.691 25.154 -56.886 1.00 45.31 96 GLU A C 1
ATOM 777 O O . GLU A 1 96 ? 43.290 26.309 -57.031 1.00 45.31 96 GLU A O 1
ATOM 782 N N . SER A 1 97 ? 44.009 24.442 -57.963 1.00 47.38 97 SER A N 1
ATOM 783 C CA . SER A 1 97 ? 43.680 24.947 -59.291 1.00 47.38 97 SER A CA 1
ATOM 784 C C . SER A 1 97 ? 43.443 23.800 -60.254 1.00 47.38 97 SER A C 1
ATOM 786 O O . SER A 1 97 ? 44.372 23.082 -60.609 1.00 47.38 97 SER A O 1
ATOM 788 N N . ASP A 1 98 ? 42.175 23.690 -60.657 1.00 47.38 98 ASP A N 1
ATOM 789 C CA . ASP A 1 98 ? 41.622 22.851 -61.728 1.00 47.38 98 ASP A CA 1
ATOM 790 C C . ASP A 1 98 ? 40.917 21.547 -61.299 1.00 47.38 98 ASP A C 1
ATOM 792 O O . ASP A 1 98 ? 41.132 20.472 -61.852 1.00 47.38 98 ASP A O 1
ATOM 796 N N . LEU A 1 99 ? 40.008 21.642 -60.318 1.00 51.56 99 LEU A N 1
ATOM 797 C CA . LEU A 1 99 ? 38.873 20.714 -60.244 1.00 51.56 99 LEU A CA 1
ATOM 798 C C . LEU A 1 99 ? 37.763 21.244 -61.157 1.00 51.56 99 LEU A C 1
ATOM 800 O O . LEU A 1 99 ? 37.114 22.246 -60.846 1.00 51.56 99 LEU A O 1
ATOM 804 N N . CYS A 1 100 ? 37.533 20.581 -62.287 1.00 60.84 100 CYS A N 1
ATOM 805 C CA . CYS A 1 100 ? 36.437 20.925 -63.183 1.00 60.84 100 CYS A CA 1
ATOM 806 C C . CYS A 1 100 ? 35.097 20.780 -62.441 1.00 60.84 100 CYS A C 1
ATOM 808 O O . CYS A 1 100 ? 34.815 19.741 -61.848 1.00 60.84 100 CYS A O 1
ATOM 810 N N . GLN A 1 101 ? 34.214 21.779 -62.535 1.00 66.62 101 GLN A N 1
ATOM 811 C CA . GLN A 1 101 ? 32.829 21.695 -62.032 1.00 66.62 101 GLN A CA 1
ATOM 812 C C . GLN A 1 101 ? 32.091 20.443 -62.557 1.00 66.62 101 GLN A C 1
ATOM 814 O O . GLN A 1 101 ? 31.174 19.922 -61.923 1.00 66.62 101 GLN A O 1
ATOM 819 N N . GLU A 1 102 ? 32.517 19.943 -63.715 1.00 71.31 102 GLU A N 1
ATOM 820 C CA . GLU A 1 102 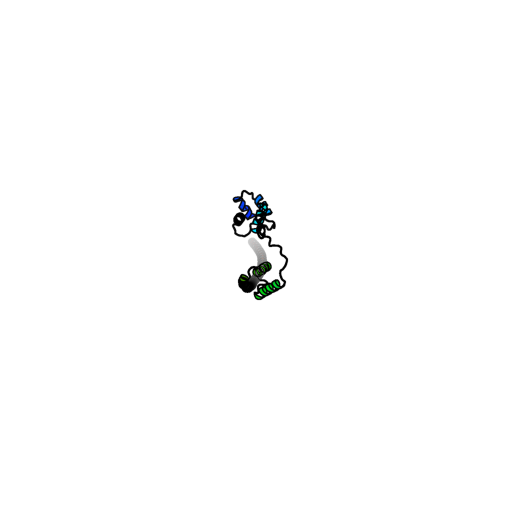? 32.064 18.699 -64.323 1.00 71.31 102 GLU A CA 1
ATOM 821 C C . GLU A 1 102 ? 32.436 17.456 -63.490 1.00 71.31 102 GLU A C 1
ATOM 823 O O . GLU A 1 102 ? 31.581 16.590 -63.299 1.00 71.31 102 GLU A O 1
ATOM 828 N N . ASP A 1 103 ? 33.639 17.384 -62.909 1.00 73.31 103 ASP A N 1
ATOM 829 C CA . ASP A 1 103 ? 34.073 16.271 -62.049 1.00 73.31 103 ASP A CA 1
ATOM 830 C C . ASP A 1 103 ? 33.264 16.192 -60.751 1.00 73.31 103 ASP A C 1
ATOM 832 O O . ASP A 1 103 ? 32.870 15.098 -60.345 1.00 73.31 103 ASP A O 1
ATOM 836 N N . GLU A 1 104 ? 32.921 17.336 -60.152 1.00 78.19 104 GLU A N 1
ATOM 837 C CA . GLU A 1 104 ? 32.045 17.387 -58.973 1.00 78.19 104 GLU A CA 1
ATOM 838 C C . GLU A 1 104 ? 30.643 16.855 -59.299 1.00 78.19 104 GLU A C 1
ATOM 840 O O . GLU A 1 104 ? 30.050 16.090 -58.536 1.00 78.19 104 GLU A O 1
ATOM 845 N N . L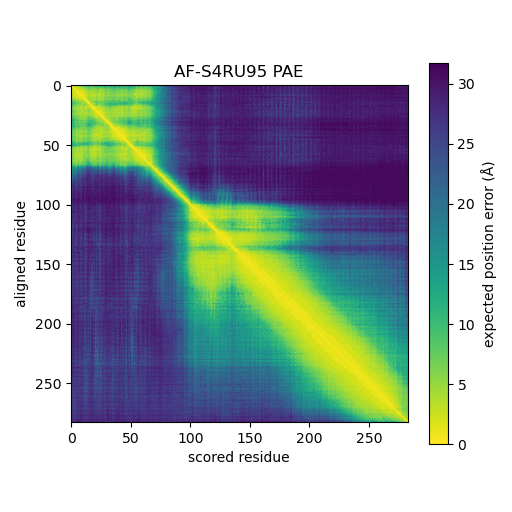EU A 1 105 ? 30.114 17.209 -60.475 1.00 81.31 105 LEU A N 1
ATOM 846 C CA . LEU A 1 105 ? 28.822 16.708 -60.939 1.00 81.31 105 LEU A CA 1
ATOM 847 C C . LEU A 1 105 ? 28.869 15.206 -61.248 1.00 81.31 105 LEU A C 1
ATOM 849 O O . LEU A 1 105 ? 27.893 14.505 -60.981 1.00 81.31 105 LEU A O 1
ATOM 853 N N . HIS A 1 106 ? 29.972 14.700 -61.801 1.00 82.00 106 HIS A N 1
ATOM 854 C CA . HIS A 1 106 ? 30.139 13.272 -62.075 1.00 82.00 106 HIS A CA 1
ATOM 855 C C . HIS A 1 106 ? 30.271 12.449 -60.794 1.00 82.00 106 HIS A C 1
ATOM 857 O O . HIS A 1 106 ? 29.567 11.448 -60.657 1.00 82.00 106 HIS A O 1
ATOM 863 N N . PHE A 1 107 ? 31.089 12.897 -59.843 1.00 84.94 107 PHE A N 1
ATOM 864 C CA . PHE A 1 107 ? 31.228 12.244 -58.546 1.00 84.94 107 PHE A CA 1
ATOM 865 C C . PHE A 1 107 ? 29.910 12.265 -57.763 1.00 84.94 107 PHE A C 1
ATOM 867 O O . PHE A 1 107 ? 29.475 11.234 -57.258 1.00 84.94 107 PHE A O 1
ATOM 874 N N . SER A 1 108 ? 29.210 13.403 -57.733 1.00 84.12 108 SER A N 1
ATOM 875 C CA . SER A 1 108 ? 27.902 13.517 -57.078 1.00 84.12 108 SER A CA 1
ATOM 876 C C . SER A 1 108 ? 26.867 12.560 -57.686 1.00 84.12 108 SER A C 1
ATOM 878 O O . SER A 1 108 ? 26.214 11.815 -56.958 1.00 84.12 108 SER A O 1
ATOM 880 N N . ARG A 1 109 ? 26.781 12.475 -59.025 1.00 85.50 109 ARG A N 1
ATOM 881 C CA . ARG A 1 109 ? 25.893 11.513 -59.709 1.00 85.50 109 ARG A CA 1
ATOM 882 C C . ARG A 1 109 ? 26.260 10.059 -59.412 1.00 85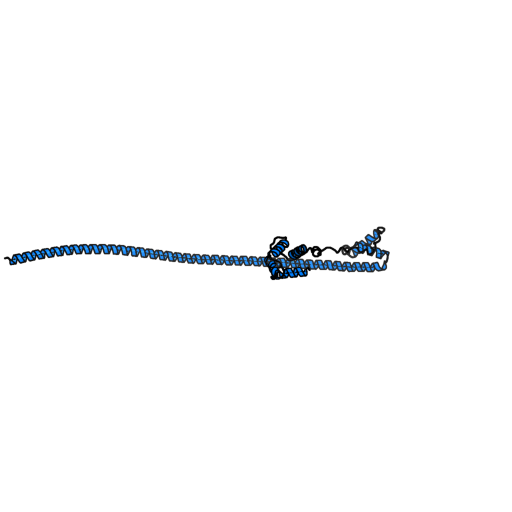.50 109 ARG A C 1
ATOM 884 O O . ARG A 1 109 ? 25.359 9.242 -59.239 1.00 85.50 109 ARG A O 1
ATOM 891 N N . LEU A 1 110 ? 27.552 9.730 -59.349 1.00 84.44 110 LEU A N 1
ATOM 892 C CA . LEU A 1 110 ? 28.013 8.398 -58.961 1.00 84.44 110 LEU A CA 1
ATOM 893 C C . LEU A 1 110 ? 27.561 8.086 -57.529 1.00 84.44 110 LEU A C 1
ATOM 895 O O . LEU A 1 110 ? 26.911 7.069 -57.299 1.00 84.44 110 LEU A O 1
ATOM 899 N N . MET A 1 111 ? 27.826 8.984 -56.583 1.00 86.19 111 MET A N 1
ATOM 900 C CA . MET A 1 111 ? 27.448 8.820 -55.179 1.00 86.19 111 MET A CA 1
ATOM 901 C C . MET A 1 111 ? 25.930 8.728 -54.980 1.00 86.19 111 MET A C 1
ATOM 903 O O . MET A 1 111 ? 25.479 7.941 -54.147 1.00 86.19 111 MET A O 1
ATOM 907 N N . ASP A 1 112 ? 25.139 9.461 -55.766 1.00 85.06 112 ASP A N 1
ATOM 908 C CA . ASP A 1 112 ? 23.678 9.342 -55.796 1.00 85.06 112 ASP A CA 1
ATOM 909 C C . ASP A 1 112 ? 23.236 7.984 -56.370 1.00 85.06 112 ASP A C 1
ATOM 911 O O . ASP A 1 112 ? 22.376 7.320 -55.792 1.00 85.06 112 ASP A O 1
ATOM 915 N N . SER A 1 113 ? 23.861 7.523 -57.460 1.00 82.56 113 SER A N 1
ATOM 916 C CA . SER A 1 113 ? 23.552 6.224 -58.081 1.00 82.56 113 SER A CA 1
ATOM 917 C C . SER A 1 113 ? 23.898 5.031 -57.182 1.00 82.56 113 SER A C 1
ATOM 919 O O . SER A 1 113 ? 23.208 4.014 -57.197 1.00 82.56 113 SER A O 1
ATOM 921 N N . LEU A 1 114 ? 24.938 5.180 -56.358 1.00 78.88 114 LEU A N 1
ATOM 922 C CA . LEU A 1 114 ? 25.393 4.189 -55.387 1.00 78.88 114 LEU A CA 1
ATOM 923 C C . LEU A 1 114 ? 24.672 4.298 -54.032 1.00 78.88 114 LEU A C 1
ATOM 925 O O . LEU A 1 114 ? 24.917 3.478 -53.147 1.00 78.88 114 LEU A O 1
ATOM 929 N N . GLY A 1 115 ? 23.813 5.308 -53.832 1.00 78.88 115 GLY A N 1
ATOM 930 C CA . GLY A 1 115 ? 23.185 5.589 -52.533 1.00 78.88 115 GLY A CA 1
ATOM 931 C C . GLY A 1 115 ? 24.193 5.947 -51.430 1.00 78.88 115 GLY A C 1
ATOM 932 O O . GLY A 1 115 ? 23.902 5.821 -50.242 1.00 78.88 115 GLY A O 1
ATOM 933 N N . ALA A 1 116 ? 25.393 6.373 -51.818 1.00 81.31 116 ALA A N 1
ATOM 934 C CA . ALA A 1 116 ? 26.574 6.487 -50.973 1.00 81.31 116 ALA A CA 1
ATOM 935 C C . ALA A 1 116 ? 26.769 7.881 -50.355 1.00 81.31 116 ALA A C 1
ATOM 937 O O . ALA A 1 116 ? 27.660 8.073 -49.527 1.00 81.31 116 ALA A O 1
ATOM 938 N N . ARG A 1 117 ? 25.929 8.856 -50.728 1.00 76.12 117 ARG A N 1
ATOM 939 C CA . ARG A 1 117 ? 26.094 10.284 -50.401 1.00 76.12 117 ARG A CA 1
ATOM 940 C C . ARG A 1 117 ? 26.278 10.595 -48.910 1.00 76.12 117 ARG A C 1
ATOM 942 O O . ARG A 1 117 ? 27.022 11.502 -48.576 1.00 76.12 117 ARG A O 1
ATOM 949 N N . ASN A 1 118 ? 25.640 9.820 -48.029 1.00 78.81 118 ASN A N 1
ATOM 950 C CA . ASN A 1 118 ? 25.726 9.972 -46.565 1.00 78.81 118 ASN A CA 1
ATOM 951 C C . ASN A 1 118 ? 26.286 8.711 -45.879 1.00 78.81 118 ASN A C 1
ATOM 953 O O . ASN A 1 118 ? 25.988 8.416 -44.714 1.00 78.81 118 ASN A O 1
ATOM 957 N N . VAL A 1 119 ? 26.998 7.880 -46.639 1.00 84.12 119 VAL A N 1
ATOM 958 C CA . VAL A 1 119 ? 27.515 6.601 -46.153 1.00 84.12 119 VAL A CA 1
ATOM 959 C C . VAL A 1 119 ? 28.909 6.760 -45.554 1.00 84.12 119 VAL A C 1
ATOM 961 O O . VAL A 1 119 ? 29.166 6.185 -44.497 1.00 84.12 119 VAL A O 1
ATOM 964 N N . PHE A 1 120 ? 29.758 7.569 -46.186 1.00 83.50 120 PHE A N 1
ATOM 965 C CA . PHE A 1 120 ? 31.126 7.838 -45.750 1.00 83.50 120 PHE A CA 1
ATOM 966 C C . PHE A 1 120 ? 31.197 9.161 -44.983 1.00 83.50 120 PHE A C 1
ATOM 968 O O . PHE A 1 120 ? 30.593 10.145 -45.404 1.00 83.50 120 PHE A O 1
ATOM 975 N N . ALA A 1 121 ? 31.915 9.176 -43.857 1.00 79.69 121 ALA A N 1
ATOM 976 C CA . ALA A 1 121 ? 32.159 10.399 -43.090 1.00 79.69 121 ALA A CA 1
ATOM 977 C C . ALA A 1 121 ? 33.130 11.336 -43.834 1.00 79.69 121 ALA A C 1
ATOM 979 O O . ALA A 1 121 ? 32.876 12.533 -43.919 1.00 79.69 121 ALA A O 1
ATOM 980 N N . ASP A 1 122 ? 34.157 10.764 -44.470 1.00 81.50 122 ASP A N 1
ATOM 981 C CA . ASP A 1 122 ? 35.213 11.493 -45.180 1.00 81.50 122 ASP A CA 1
ATOM 982 C C . ASP A 1 122 ? 34.970 11.471 -46.697 1.00 81.50 122 ASP A C 1
ATOM 984 O O . ASP A 1 122 ? 35.744 10.930 -47.491 1.00 81.50 122 ASP A O 1
ATOM 988 N N . SER A 1 123 ? 33.833 12.035 -47.121 1.00 80.31 123 SER A N 1
ATOM 989 C CA . SER A 1 123 ? 33.453 12.083 -48.543 1.00 80.31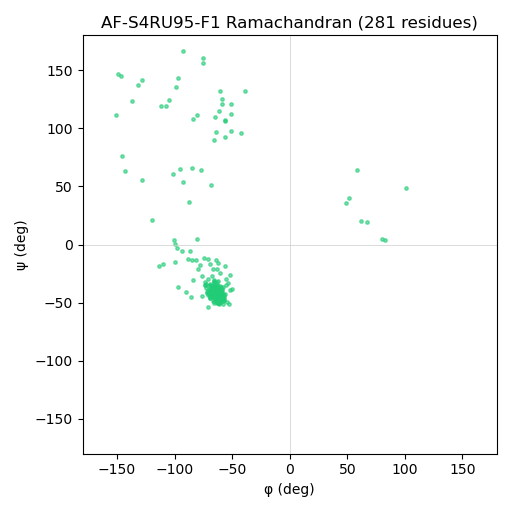 123 SER A CA 1
ATOM 990 C C . SER A 1 123 ? 34.470 12.845 -49.404 1.00 80.31 123 SER A C 1
ATOM 992 O O . SER A 1 123 ? 34.559 12.587 -50.604 1.00 80.31 123 SER A O 1
ATOM 994 N N . ASP A 1 124 ? 35.233 13.762 -48.809 1.00 82.12 124 ASP A N 1
ATOM 995 C CA . ASP A 1 124 ? 36.235 14.572 -49.501 1.00 82.12 124 ASP A CA 1
ATOM 996 C C . ASP A 1 124 ? 37.490 13.759 -49.859 1.00 82.12 124 ASP A C 1
ATOM 998 O O . ASP A 1 124 ? 38.049 13.935 -50.942 1.00 82.12 124 ASP A O 1
ATOM 1002 N N . GLU A 1 125 ? 37.888 12.802 -49.015 1.00 85.56 125 GLU A N 1
ATOM 1003 C CA . GLU A 1 125 ? 39.020 11.902 -49.278 1.00 85.56 125 GLU A CA 1
ATOM 1004 C C . GLU A 1 125 ? 38.684 10.892 -50.381 1.00 85.56 125 GLU A C 1
ATOM 1006 O O . GLU A 1 125 ? 39.481 10.647 -51.290 1.00 85.56 125 GLU A O 1
ATOM 1011 N N . VAL A 1 126 ? 37.460 10.355 -50.347 1.00 87.81 126 VAL A N 1
ATOM 1012 C CA . VAL A 1 126 ? 36.932 9.468 -51.395 1.00 87.81 126 VAL A CA 1
ATOM 1013 C C . VAL A 1 126 ? 36.838 10.212 -52.729 1.00 87.81 126 VAL A C 1
ATOM 1015 O O . VAL A 1 126 ? 37.191 9.653 -53.770 1.00 87.81 126 VAL A O 1
ATOM 1018 N N . ARG A 1 127 ? 36.426 11.488 -52.701 1.00 85.19 127 ARG A N 1
ATOM 1019 C CA . ARG A 1 127 ? 36.390 12.359 -53.883 1.00 85.19 127 ARG A CA 1
ATOM 1020 C C . ARG A 1 127 ? 37.791 12.593 -54.444 1.00 85.19 127 ARG A C 1
ATOM 1022 O O . ARG A 1 127 ? 37.998 12.396 -55.638 1.00 85.19 127 ARG A O 1
ATOM 1029 N N . ALA A 1 128 ? 38.749 12.980 -53.600 1.00 85.69 128 ALA A N 1
ATOM 1030 C CA . ALA A 1 128 ? 40.126 13.251 -54.015 1.00 85.69 128 ALA A CA 1
ATOM 1031 C C . ALA A 1 128 ? 40.808 12.016 -54.629 1.00 85.69 128 ALA A C 1
ATOM 1033 O O . ALA A 1 128 ? 41.582 12.125 -55.582 1.00 85.69 128 ALA A O 1
ATOM 1034 N N . LEU A 1 129 ? 40.500 10.824 -54.114 1.00 86.38 129 LEU A N 1
ATOM 1035 C CA . LEU A 1 129 ? 40.997 9.571 -54.670 1.00 86.38 129 LEU A CA 1
ATOM 1036 C C . LEU A 1 129 ? 40.329 9.236 -56.015 1.00 86.38 129 LEU A C 1
ATOM 1038 O O . LEU A 1 129 ? 41.022 8.836 -56.948 1.00 86.38 129 LEU A O 1
ATOM 1042 N N . TRP A 1 130 ? 39.016 9.453 -56.147 1.00 88.69 130 TRP A N 1
ATOM 1043 C CA . TRP A 1 130 ? 38.276 9.234 -57.396 1.00 88.69 130 TRP A CA 1
ATOM 1044 C C . TRP A 1 130 ? 38.762 10.143 -58.537 1.00 88.69 130 TRP A C 1
ATOM 1046 O O . TRP A 1 130 ? 39.024 9.656 -59.639 1.00 88.69 130 TRP A O 1
ATOM 1056 N N . THR A 1 131 ? 38.958 11.443 -58.278 1.00 85.25 131 THR A N 1
ATOM 1057 C CA . THR A 1 131 ? 39.453 12.398 -59.290 1.00 85.25 131 THR A CA 1
ATOM 1058 C C . THR A 1 131 ? 40.877 12.068 -59.736 1.00 85.25 131 THR A C 1
ATOM 1060 O O . THR A 1 131 ? 41.190 12.131 -60.926 1.00 85.25 131 THR A O 1
ATOM 1063 N N . ARG A 1 132 ? 41.734 11.632 -58.806 1.00 84.81 132 ARG A N 1
ATOM 1064 C CA . ARG A 1 132 ? 43.103 11.203 -59.112 1.00 84.81 132 ARG A CA 1
ATOM 1065 C C . ARG A 1 132 ? 43.150 9.897 -59.909 1.00 84.81 132 ARG A C 1
ATOM 1067 O O . ARG A 1 132 ? 43.893 9.826 -60.881 1.00 84.81 132 ARG A O 1
ATOM 1074 N N . LEU A 1 133 ? 42.339 8.895 -59.559 1.00 86.06 133 LEU A N 1
ATOM 1075 C CA . LEU A 1 133 ? 42.210 7.646 -60.327 1.00 86.06 133 LEU A CA 1
ATOM 1076 C C . LEU A 1 133 ? 41.722 7.906 -61.753 1.00 86.06 133 LEU A C 1
ATOM 1078 O O . LEU A 1 133 ? 42.242 7.323 -62.696 1.00 86.06 133 LEU A O 1
ATOM 1082 N N . ARG A 1 134 ? 40.774 8.831 -61.930 1.00 83.06 134 ARG A N 1
ATOM 1083 C CA . ARG A 1 134 ? 40.275 9.216 -63.256 1.00 83.06 134 ARG A CA 1
ATOM 1084 C C . ARG A 1 134 ? 41.361 9.846 -64.141 1.00 83.06 134 ARG A C 1
ATOM 1086 O O . ARG A 1 134 ? 41.332 9.642 -65.352 1.00 83.06 134 ARG A O 1
ATOM 1093 N N . ARG A 1 135 ? 42.294 10.602 -63.548 1.00 82.44 135 ARG A N 1
ATOM 1094 C CA . ARG A 1 135 ? 43.377 11.304 -64.258 1.00 82.44 135 ARG A CA 1
ATOM 1095 C C . ARG A 1 135 ? 44.607 10.428 -64.504 1.00 82.44 135 ARG A C 1
ATOM 1097 O O . ARG A 1 135 ? 45.155 10.459 -65.602 1.00 82.44 135 ARG A O 1
ATOM 1104 N N . ASP A 1 136 ? 45.039 9.689 -63.486 1.00 84.50 136 ASP A N 1
ATOM 1105 C CA . ASP A 1 136 ? 46.335 9.009 -63.480 1.00 84.50 136 ASP A CA 1
ATOM 1106 C C . ASP A 1 136 ? 46.210 7.525 -63.907 1.00 84.50 136 ASP A C 1
ATOM 1108 O O . ASP A 1 136 ? 47.086 7.029 -64.612 1.00 84.50 136 ASP A O 1
ATOM 1112 N N . GLU A 1 137 ? 45.125 6.820 -63.539 1.00 84.56 137 GLU A N 1
ATOM 1113 C CA . GLU A 1 137 ? 44.935 5.375 -63.803 1.00 84.56 137 GLU A CA 1
ATOM 1114 C C . GLU A 1 137 ? 43.455 4.998 -64.079 1.00 84.56 137 GLU A C 1
ATOM 1116 O O . GLU A 1 137 ? 42.779 4.398 -63.232 1.00 84.56 137 GLU A O 1
ATOM 1121 N N . PRO A 1 138 ? 42.921 5.291 -65.284 1.00 79.44 138 PRO A N 1
ATOM 1122 C CA . PRO A 1 138 ? 41.497 5.113 -65.590 1.00 79.44 138 PRO A CA 1
ATOM 1123 C C . PRO A 1 138 ? 41.034 3.645 -65.599 1.00 79.44 138 PRO A C 1
ATOM 1125 O O . PRO A 1 138 ? 39.847 3.374 -65.421 1.00 79.44 138 PRO A O 1
ATOM 1128 N N . GLU A 1 139 ? 41.945 2.682 -65.770 1.00 84.00 139 GLU A N 1
ATOM 1129 C CA . GLU A 1 139 ? 41.618 1.246 -65.774 1.00 84.00 139 GLU A CA 1
ATOM 1130 C C . GLU A 1 139 ? 41.159 0.732 -64.396 1.00 84.00 139 GLU A C 1
ATOM 1132 O O . GLU A 1 139 ? 40.371 -0.213 -64.309 1.00 84.00 139 GLU A O 1
ATOM 1137 N N . LEU A 1 140 ? 41.602 1.370 -63.307 1.00 85.62 140 LEU A N 1
ATOM 1138 C CA . LEU A 1 140 ? 41.242 0.999 -61.934 1.00 85.62 140 LEU A CA 1
ATOM 1139 C C . LEU A 1 140 ? 39.960 1.677 -61.439 1.00 85.62 140 LEU A C 1
ATOM 1141 O O . LEU A 1 140 ? 39.403 1.255 -60.421 1.00 85.62 140 LEU A O 1
ATOM 1145 N N . LEU A 1 141 ? 39.462 2.681 -62.164 1.00 85.88 141 LEU A N 1
ATOM 1146 C CA . LEU A 1 141 ? 38.292 3.463 -61.770 1.00 85.88 141 LEU A CA 1
ATOM 1147 C C . LEU A 1 141 ? 37.049 2.577 -61.603 1.00 85.88 141 LEU A C 1
ATOM 1149 O O . LEU A 1 141 ? 36.393 2.629 -60.568 1.00 85.88 141 LEU A O 1
ATOM 1153 N N . ASN A 1 142 ? 36.795 1.664 -62.545 1.00 86.06 142 ASN A N 1
ATOM 1154 C CA . ASN A 1 142 ? 35.658 0.735 -62.474 1.00 86.06 142 ASN A CA 1
ATOM 1155 C C . ASN A 1 142 ? 35.729 -0.209 -61.259 1.00 86.06 142 ASN A C 1
ATOM 1157 O O . ASN A 1 142 ? 34.707 -0.532 -60.652 1.00 86.06 142 ASN A O 1
ATOM 1161 N N . ASN A 1 143 ? 36.933 -0.656 -60.885 1.00 88.38 143 ASN A N 1
ATOM 1162 C CA . ASN A 1 143 ? 37.125 -1.501 -59.704 1.00 88.38 143 ASN A CA 1
ATOM 1163 C C . ASN A 1 143 ? 36.862 -0.713 -58.420 1.00 88.38 143 ASN A C 1
ATOM 1165 O O . ASN A 1 143 ? 36.251 -1.238 -57.488 1.00 88.38 143 ASN A O 1
ATOM 1169 N N . PHE A 1 144 ? 37.290 0.549 -58.389 1.00 88.31 144 PHE A N 1
ATOM 1170 C CA . PHE A 1 144 ? 37.035 1.449 -57.276 1.00 88.31 144 PHE A CA 1
ATOM 1171 C C . PHE A 1 144 ? 35.540 1.776 -57.136 1.00 88.31 144 PHE A C 1
ATOM 1173 O O . PHE A 1 144 ? 34.993 1.660 -56.043 1.00 88.31 144 PHE A O 1
ATOM 1180 N N . GLU A 1 145 ? 34.837 2.068 -58.230 1.00 87.50 145 GLU A N 1
ATOM 1181 C CA . GLU A 1 145 ? 33.384 2.297 -58.225 1.00 87.50 145 GLU A CA 1
ATOM 1182 C C . GLU A 1 145 ? 32.602 1.043 -57.804 1.00 87.50 145 GLU A C 1
ATOM 1184 O O . GLU A 1 145 ? 31.676 1.119 -56.992 1.00 87.50 145 GLU A O 1
ATOM 1189 N N . GLY A 1 146 ? 33.017 -0.138 -58.275 1.00 88.88 146 GLY A N 1
ATOM 1190 C CA . GLY A 1 146 ? 32.458 -1.417 -57.836 1.00 88.88 146 GLY A CA 1
ATOM 1191 C C . GLY A 1 146 ? 32.720 -1.711 -56.355 1.00 88.88 146 GLY A C 1
ATOM 1192 O O . GLY A 1 146 ? 31.859 -2.268 -55.668 1.00 88.88 146 GLY A O 1
ATOM 1193 N N . PHE A 1 147 ? 33.885 -1.314 -55.837 1.00 91.12 147 PHE A N 1
ATOM 1194 C CA . PHE A 1 147 ? 34.204 -1.394 -54.415 1.00 91.12 147 PHE A CA 1
ATOM 1195 C C . PHE A 1 147 ? 33.324 -0.449 -53.589 1.00 91.12 147 PHE A C 1
ATOM 1197 O O . PHE A 1 147 ? 32.696 -0.905 -52.632 1.00 91.12 147 PHE A O 1
ATOM 1204 N N . LEU A 1 148 ? 33.200 0.820 -53.994 1.00 90.00 148 LEU A N 1
ATOM 1205 C CA . LEU A 1 148 ? 32.321 1.794 -53.344 1.00 90.00 148 LEU A CA 1
ATOM 1206 C C . LEU A 1 148 ? 30.876 1.300 -53.320 1.00 90.00 148 LEU A C 1
ATOM 1208 O O . LEU A 1 148 ? 30.262 1.305 -52.261 1.00 90.00 148 LEU A O 1
ATOM 1212 N N . SER A 1 149 ? 30.366 0.772 -54.435 1.00 89.25 149 SER A N 1
ATOM 1213 C CA . SER A 1 149 ? 29.022 0.188 -54.510 1.00 89.25 149 SER A CA 1
ATOM 1214 C C . SER A 1 149 ? 28.797 -0.906 -53.462 1.00 89.25 149 SER A C 1
ATOM 1216 O O . SER A 1 149 ? 27.819 -0.869 -52.712 1.00 89.25 149 SER A O 1
ATOM 1218 N N . ARG A 1 150 ? 29.727 -1.864 -53.358 1.00 91.56 150 ARG A N 1
ATOM 1219 C CA . ARG A 1 150 ? 29.624 -2.976 -52.402 1.00 91.56 150 ARG A CA 1
ATOM 1220 C C . ARG A 1 150 ? 29.713 -2.497 -50.960 1.00 91.56 150 ARG A C 1
ATOM 1222 O O . ARG A 1 150 ? 28.911 -2.919 -50.132 1.00 91.56 150 ARG A O 1
ATOM 1229 N N . VAL A 1 151 ? 30.664 -1.616 -50.657 1.00 91.62 151 VAL A N 1
ATOM 1230 C CA . VAL A 1 151 ? 30.833 -1.063 -49.308 1.00 91.62 151 VAL A CA 1
ATOM 1231 C C . VAL A 1 151 ? 29.616 -0.228 -48.919 1.00 91.62 151 VAL A C 1
ATOM 1233 O O . VAL A 1 151 ? 29.107 -0.369 -47.809 1.00 91.62 151 VAL A O 1
ATOM 1236 N N . SER A 1 152 ? 29.089 0.581 -49.839 1.00 89.81 152 SER A N 1
ATOM 1237 C CA . SER A 1 152 ? 27.888 1.373 -49.595 1.00 89.81 152 SER A CA 1
ATOM 1238 C C . SER A 1 152 ? 26.663 0.506 -49.349 1.00 89.81 152 SER A C 1
ATOM 1240 O O . SER A 1 152 ? 25.935 0.756 -48.389 1.00 89.81 152 SER A O 1
ATOM 1242 N N . LEU A 1 153 ? 26.482 -0.558 -50.133 1.00 90.38 153 LEU A N 1
ATOM 1243 C CA . LEU A 1 153 ? 25.411 -1.525 -49.918 1.00 90.38 153 LEU A CA 1
ATOM 1244 C C . LEU A 1 153 ? 25.514 -2.184 -48.535 1.00 90.38 153 LEU A C 1
ATOM 1246 O O . LEU A 1 153 ? 24.523 -2.218 -47.810 1.00 90.38 153 LEU A O 1
ATOM 1250 N N . LEU A 1 154 ? 26.702 -2.657 -48.147 1.00 93.06 154 LEU A N 1
ATOM 1251 C CA . LEU A 1 154 ? 26.920 -3.302 -46.847 1.00 93.06 154 LEU A CA 1
ATOM 1252 C C . LEU A 1 154 ? 26.644 -2.350 -45.679 1.00 93.06 154 LEU A C 1
ATOM 1254 O O . LEU A 1 154 ? 26.003 -2.737 -44.704 1.00 93.06 154 LEU A O 1
ATOM 1258 N N . ILE A 1 155 ? 27.081 -1.092 -45.774 1.00 91.75 155 ILE A N 1
ATOM 1259 C CA . ILE A 1 155 ? 26.828 -0.103 -44.720 1.00 91.75 155 ILE A CA 1
ATOM 1260 C C . ILE A 1 155 ? 25.335 0.235 -44.639 1.00 91.75 155 ILE A C 1
ATOM 1262 O O . ILE A 1 155 ? 24.795 0.350 -43.538 1.00 91.75 155 ILE A O 1
ATOM 1266 N N . LEU A 1 156 ? 24.649 0.383 -45.776 1.00 90.56 156 LEU A N 1
ATOM 1267 C CA . LEU A 1 156 ? 23.206 0.628 -45.800 1.00 90.56 156 LEU A CA 1
ATOM 1268 C C . LEU A 1 156 ? 22.423 -0.550 -45.206 1.00 90.56 156 LEU A C 1
ATOM 1270 O O . LEU A 1 156 ? 21.536 -0.327 -44.382 1.00 90.56 156 LEU A O 1
ATOM 1274 N N . GLN A 1 157 ? 22.789 -1.785 -45.556 1.00 94.12 157 GLN A N 1
ATOM 1275 C CA . GLN A 1 157 ? 22.202 -2.998 -44.984 1.00 94.12 157 GLN A CA 1
ATOM 1276 C C . GLN A 1 157 ? 22.422 -3.065 -43.471 1.00 94.12 157 GLN A C 1
ATOM 1278 O O . GLN A 1 157 ? 21.456 -3.200 -42.727 1.00 94.12 157 GLN A O 1
ATOM 1283 N N . ALA A 1 158 ? 23.650 -2.849 -42.994 1.00 94.38 158 ALA A N 1
ATOM 1284 C CA . ALA A 1 158 ? 23.949 -2.838 -41.563 1.00 94.38 158 ALA A CA 1
ATOM 1285 C C . ALA A 1 158 ? 23.173 -1.740 -40.808 1.00 94.38 158 ALA A C 1
ATOM 1287 O O . ALA A 1 158 ? 22.665 -1.974 -39.710 1.00 94.38 158 ALA A O 1
ATOM 1288 N N . LYS A 1 159 ? 23.026 -0.542 -41.396 1.00 92.88 159 LYS A N 1
ATOM 1289 C CA . LYS A 1 159 ? 22.199 0.541 -40.830 1.00 92.88 159 LYS A CA 1
ATOM 1290 C C . LYS A 1 159 ? 20.722 0.140 -40.757 1.00 92.88 159 LYS A C 1
ATOM 1292 O O . LYS A 1 159 ? 20.067 0.419 -39.752 1.00 92.88 159 LYS A O 1
ATOM 1297 N N . GLN A 1 160 ? 20.199 -0.521 -41.790 1.00 95.62 160 GLN A N 1
ATOM 1298 C CA . GLN A 1 160 ? 18.825 -1.018 -41.808 1.00 95.62 160 GLN A CA 1
ATOM 1299 C C . GLN A 1 160 ? 18.613 -2.116 -40.760 1.00 95.62 160 GLN A C 1
ATOM 1301 O O . GLN A 1 160 ? 17.663 -2.030 -39.982 1.00 95.62 160 GLN A O 1
ATOM 1306 N N . GLU A 1 161 ? 19.498 -3.109 -40.695 1.00 96.50 161 GLU A N 1
ATOM 1307 C CA . GLU A 1 161 ? 19.458 -4.187 -39.704 1.00 96.50 161 GLU A CA 1
ATOM 1308 C C . GLU A 1 161 ? 19.497 -3.622 -38.284 1.00 96.50 161 GLU A C 1
ATOM 1310 O O . GLU A 1 161 ? 18.615 -3.928 -37.479 1.00 96.50 161 GLU A O 1
ATOM 1315 N N . LYS A 1 162 ? 20.423 -2.696 -38.004 1.00 96.88 162 LYS A N 1
ATOM 1316 C CA . LYS A 1 162 ? 20.475 -1.968 -36.732 1.00 96.88 162 LYS A CA 1
ATOM 1317 C C . LYS A 1 162 ? 19.128 -1.318 -36.403 1.00 96.88 162 LYS A C 1
ATOM 1319 O O . LYS A 1 162 ? 18.585 -1.571 -35.332 1.00 96.88 162 LYS A O 1
ATOM 1324 N N . ALA A 1 163 ? 18.543 -0.562 -37.333 1.00 97.50 163 ALA A N 1
ATOM 1325 C CA . ALA A 1 163 ? 17.251 0.091 -37.116 1.00 97.50 163 ALA A CA 1
ATOM 1326 C C . ALA A 1 163 ? 16.099 -0.913 -36.899 1.00 97.50 163 ALA A C 1
ATOM 1328 O O . ALA A 1 163 ? 15.134 -0.626 -36.185 1.00 97.50 163 ALA A O 1
ATOM 1329 N N . THR A 1 164 ? 16.152 -2.097 -37.520 1.00 97.94 164 THR A N 1
ATOM 1330 C CA . THR A 1 164 ? 15.166 -3.160 -37.263 1.00 97.94 164 THR A CA 1
ATOM 1331 C C . THR A 1 164 ? 15.310 -3.748 -35.866 1.00 97.94 164 THR A C 1
ATOM 1333 O O . THR A 1 164 ? 14.303 -3.866 -35.167 1.00 97.94 164 THR A O 1
ATOM 1336 N N . VAL A 1 165 ? 16.538 -4.040 -35.433 1.00 98.06 165 VAL A N 1
ATOM 1337 C CA . VAL A 1 165 ? 16.830 -4.567 -34.096 1.00 98.06 165 VAL A CA 1
ATOM 1338 C C . VAL A 1 165 ? 16.459 -3.548 -33.026 1.00 98.06 165 VAL A C 1
ATOM 1340 O O . VAL A 1 165 ? 15.762 -3.901 -32.080 1.00 98.06 165 VAL A O 1
ATOM 1343 N N . GLU A 1 166 ? 16.824 -2.278 -33.202 1.00 98.12 166 GLU A N 1
ATOM 1344 C CA . GLU A 1 166 ? 16.445 -1.194 -32.289 1.00 98.12 166 GLU A CA 1
ATOM 1345 C C . GLU A 1 166 ? 14.925 -1.098 -32.130 1.00 98.12 166 GLU A C 1
ATOM 1347 O O . GLU A 1 166 ? 14.427 -1.014 -31.011 1.00 98.12 166 GLU A O 1
ATOM 1352 N N . ARG A 1 167 ? 14.158 -1.213 -33.223 1.00 98.25 167 ARG A N 1
ATOM 1353 C CA . ARG A 1 167 ? 12.688 -1.211 -33.159 1.00 98.25 167 ARG A CA 1
ATOM 1354 C C . ARG A 1 167 ? 12.133 -2.423 -32.408 1.00 98.25 167 ARG A C 1
ATOM 1356 O O . ARG A 1 167 ? 11.160 -2.282 -31.670 1.00 98.25 167 ARG A O 1
ATOM 1363 N N . ILE A 1 168 ? 12.708 -3.610 -32.608 1.00 98.25 168 ILE A N 1
ATOM 1364 C CA . ILE A 1 168 ? 12.300 -4.825 -31.885 1.00 98.25 168 ILE A CA 1
ATOM 1365 C C . ILE A 1 168 ? 12.605 -4.672 -30.394 1.00 98.25 168 ILE A C 1
ATOM 1367 O O . ILE A 1 168 ? 11.737 -4.948 -29.569 1.00 98.25 168 ILE A O 1
ATOM 1371 N N . LEU A 1 169 ? 13.800 -4.188 -30.049 1.00 98.12 169 LEU A N 1
ATOM 1372 C CA . LEU A 1 169 ? 14.197 -3.931 -28.668 1.00 98.12 169 LEU A CA 1
ATOM 1373 C C . LEU A 1 169 ? 13.296 -2.890 -28.010 1.00 98.12 169 LEU A C 1
ATOM 1375 O O . LEU A 1 169 ? 12.848 -3.113 -26.894 1.00 98.12 169 LEU A O 1
ATOM 1379 N N . GLN A 1 170 ? 12.964 -1.803 -28.705 1.00 98.25 170 GLN A N 1
ATOM 1380 C CA . GLN A 1 170 ? 12.088 -0.762 -28.175 1.00 98.25 170 GLN A CA 1
ATOM 1381 C C . GLN A 1 170 ? 10.665 -1.280 -27.922 1.00 98.25 170 GLN A C 1
ATOM 1383 O O . GLN A 1 170 ? 10.078 -0.970 -26.888 1.00 98.25 170 GLN A O 1
ATOM 1388 N N . LYS A 1 171 ? 10.123 -2.112 -28.826 1.00 98.12 171 LYS A N 1
ATOM 1389 C CA . LYS A 1 171 ? 8.838 -2.795 -28.601 1.00 98.12 171 LYS A CA 1
ATOM 1390 C C . LYS A 1 171 ? 8.908 -3.716 -27.393 1.00 98.12 171 LYS A C 1
ATOM 1392 O O . LYS A 1 171 ? 8.086 -3.594 -26.497 1.00 98.12 171 LYS A O 1
ATOM 1397 N N . ARG A 1 172 ? 9.928 -4.574 -27.345 1.00 98.19 172 ARG A N 1
ATOM 1398 C CA . ARG A 1 172 ? 10.134 -5.507 -26.241 1.00 98.19 172 ARG A CA 1
ATOM 1399 C C . ARG A 1 172 ? 10.295 -4.764 -24.912 1.00 98.19 172 ARG A C 1
ATOM 1401 O O . ARG A 1 172 ? 9.713 -5.191 -23.929 1.00 98.19 172 ARG A O 1
ATOM 1408 N N . ASN A 1 173 ? 11.041 -3.661 -24.863 1.00 97.50 173 ASN A N 1
ATOM 1409 C CA . ASN A 1 173 ? 11.167 -2.843 -23.655 1.00 97.50 173 ASN A CA 1
ATOM 1410 C C . ASN A 1 173 ? 9.808 -2.292 -23.222 1.00 97.50 173 ASN A C 1
ATOM 1412 O O . ASN A 1 173 ? 9.419 -2.494 -22.082 1.00 97.50 173 ASN A O 1
ATOM 1416 N N . GLY A 1 174 ? 9.053 -1.696 -24.151 1.00 98.25 174 GLY A N 1
ATOM 1417 C CA . GLY A 1 174 ? 7.719 -1.177 -23.856 1.00 98.25 174 GLY A CA 1
ATOM 1418 C C . GLY A 1 174 ? 6.718 -2.253 -23.423 1.00 98.25 174 GLY A C 1
ATOM 1419 O O . GLY A 1 174 ? 5.837 -1.967 -22.620 1.00 98.25 174 GLY A O 1
ATOM 1420 N N . ASP A 1 175 ? 6.840 -3.483 -23.924 1.00 98.12 175 ASP A N 1
ATOM 1421 C CA . ASP A 1 175 ? 6.002 -4.604 -23.493 1.00 98.12 175 ASP A CA 1
ATOM 1422 C C . ASP A 1 175 ? 6.364 -5.059 -22.069 1.00 98.12 175 ASP A C 1
ATOM 1424 O O . ASP A 1 175 ? 5.461 -5.225 -21.252 1.00 98.12 175 ASP A O 1
ATOM 1428 N N . HIS A 1 176 ? 7.659 -5.167 -21.734 1.00 98.31 176 HIS A N 1
ATOM 1429 C CA . HIS A 1 176 ? 8.072 -5.446 -20.352 1.00 98.31 176 HIS A CA 1
ATOM 1430 C C . HIS A 1 176 ? 7.669 -4.317 -19.398 1.00 98.31 176 HIS A C 1
ATOM 1432 O O . HIS A 1 176 ? 7.193 -4.603 -18.306 1.00 98.31 176 HIS A O 1
ATOM 1438 N N . ASP A 1 177 ? 7.812 -3.048 -19.794 1.00 98.38 177 ASP A N 1
ATOM 1439 C CA . ASP A 1 177 ? 7.407 -1.907 -18.963 1.00 98.38 177 ASP A CA 1
ATOM 1440 C C . ASP A 1 177 ? 5.907 -1.983 -18.623 1.00 98.38 177 ASP A C 1
ATOM 1442 O O . ASP A 1 177 ? 5.514 -1.744 -17.481 1.00 98.38 177 ASP A O 1
ATOM 1446 N N . ARG A 1 178 ? 5.063 -2.381 -19.588 1.00 98.44 178 ARG A N 1
ATOM 1447 C CA . ARG A 1 178 ? 3.624 -2.603 -19.362 1.00 98.44 178 ARG A CA 1
ATOM 1448 C C . ARG A 1 178 ? 3.345 -3.802 -18.465 1.00 98.44 178 ARG A C 1
ATOM 1450 O O . ARG A 1 178 ? 2.464 -3.716 -17.619 1.00 98.44 178 ARG A O 1
ATOM 1457 N N . GLU A 1 179 ? 4.055 -4.912 -18.646 1.00 98.31 179 GLU A N 1
ATOM 1458 C CA . GLU A 1 179 ? 3.894 -6.101 -17.799 1.00 98.31 179 GLU A CA 1
ATOM 1459 C C . GLU A 1 179 ? 4.275 -5.793 -16.348 1.00 98.31 179 GLU A C 1
ATOM 1461 O O . GLU A 1 179 ? 3.533 -6.117 -15.424 1.00 98.31 179 GLU A O 1
ATOM 1466 N N . VAL A 1 180 ? 5.384 -5.081 -16.150 1.00 98.50 180 VAL A N 1
ATOM 1467 C CA . VAL A 1 180 ? 5.821 -4.608 -14.838 1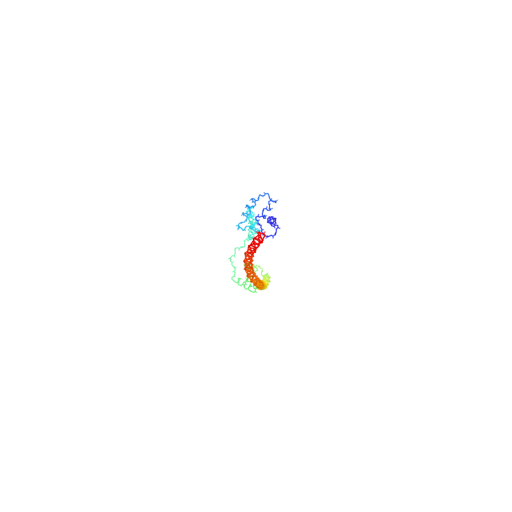.00 98.50 180 VAL A CA 1
ATOM 1468 C C . VAL A 1 180 ? 4.764 -3.691 -14.218 1.00 98.50 180 VAL A C 1
ATOM 1470 O O . VAL A 1 180 ? 4.381 -3.906 -13.070 1.00 98.50 180 VAL A O 1
ATOM 1473 N N . GLN A 1 181 ? 4.237 -2.716 -14.968 1.00 98.38 181 GLN A N 1
ATOM 1474 C CA . GLN A 1 181 ? 3.145 -1.853 -14.497 1.00 98.38 181 GLN A CA 1
ATOM 1475 C C . GLN A 1 181 ? 1.900 -2.656 -14.105 1.00 98.38 181 GLN A C 1
ATOM 1477 O O . GLN A 1 181 ? 1.383 -2.461 -13.008 1.00 98.38 181 GLN A O 1
ATOM 1482 N N . HIS A 1 182 ? 1.468 -3.602 -14.940 1.00 98.56 182 HIS A N 1
ATOM 1483 C CA . HIS A 1 182 ? 0.325 -4.465 -14.645 1.00 98.56 182 HIS A CA 1
ATOM 1484 C C . HIS A 1 182 ? 0.539 -5.278 -13.359 1.00 98.56 182 HIS A C 1
ATOM 1486 O O . HIS A 1 182 ? -0.355 -5.349 -12.521 1.00 98.56 182 HIS A O 1
ATOM 1492 N N . LEU A 1 183 ? 1.726 -5.861 -13.164 1.00 98.62 183 LEU A N 1
ATOM 1493 C CA . LEU A 1 183 ? 2.056 -6.601 -11.941 1.00 98.62 183 LEU A CA 1
ATOM 1494 C C . LEU A 1 183 ? 2.034 -5.700 -10.698 1.00 98.62 183 LEU A C 1
ATOM 1496 O O . LEU A 1 183 ? 1.544 -6.119 -9.648 1.00 98.62 183 LEU A O 1
ATOM 1500 N N . TYR A 1 184 ? 2.522 -4.459 -10.802 1.00 98.56 184 TYR A N 1
ATOM 1501 C CA . TYR A 1 184 ? 2.427 -3.486 -9.710 1.00 98.56 184 TYR A CA 1
ATOM 1502 C C . TYR A 1 184 ? 0.977 -3.107 -9.400 1.00 98.56 184 TYR A C 1
ATOM 1504 O O . TYR A 1 184 ? 0.601 -3.076 -8.228 1.00 98.56 184 TYR A O 1
ATOM 1512 N N . GLU A 1 185 ? 0.159 -2.857 -10.423 1.00 98.38 185 GLU A N 1
ATOM 1513 C CA . GLU A 1 185 ? -1.264 -2.546 -10.266 1.00 98.38 185 GLU A CA 1
ATOM 1514 C C . GLU A 1 185 ? -2.027 -3.711 -9.626 1.00 98.38 185 GLU A C 1
ATOM 1516 O O . GLU A 1 185 ? -2.804 -3.504 -8.691 1.00 98.38 185 GLU A O 1
ATOM 1521 N N . GLU A 1 186 ? -1.779 -4.943 -10.074 1.00 98.50 186 GLU A N 1
ATOM 1522 C CA . GLU A 1 186 ? -2.397 -6.145 -9.517 1.00 98.50 186 GLU A CA 1
ATOM 1523 C C . GLU A 1 186 ? -1.989 -6.351 -8.053 1.00 98.50 186 GLU A C 1
ATOM 1525 O O . GLU A 1 186 ? -2.843 -6.568 -7.190 1.00 98.50 186 GLU A O 1
ATOM 1530 N N . MET A 1 187 ? -0.700 -6.202 -7.737 1.00 98.31 187 MET A N 1
ATOM 1531 C CA . MET A 1 187 ? -0.212 -6.280 -6.361 1.00 98.31 187 MET A CA 1
ATOM 1532 C C . MET A 1 187 ? -0.829 -5.183 -5.482 1.00 98.31 187 MET A C 1
ATOM 1534 O O . MET A 1 187 ? -1.215 -5.446 -4.342 1.00 98.31 187 MET A O 1
ATOM 1538 N N . GLU A 1 188 ? -0.967 -3.956 -5.986 1.00 98.12 188 GLU A N 1
ATOM 1539 C CA . GLU A 1 188 ? -1.598 -2.864 -5.246 1.00 98.12 188 GLU A CA 1
ATOM 1540 C C . GLU A 1 188 ? -3.083 -3.145 -4.975 1.00 98.12 188 GLU A C 1
ATOM 1542 O O . GLU A 1 188 ? -3.565 -2.924 -3.860 1.00 98.12 188 GLU A O 1
ATOM 1547 N N . GLN A 1 189 ? -3.806 -3.678 -5.961 1.00 98.38 189 GLN A N 1
ATOM 1548 C CA . GLN A 1 189 ? -5.198 -4.100 -5.797 1.00 98.38 189 GLN A CA 1
ATOM 1549 C C . GLN A 1 189 ? -5.324 -5.230 -4.770 1.00 98.38 189 GLN A C 1
ATOM 1551 O O . GLN A 1 189 ? -6.177 -5.158 -3.881 1.00 98.38 189 GLN A O 1
ATOM 1556 N N . GLN A 1 190 ? -4.444 -6.233 -4.828 1.00 98.44 190 GLN A N 1
ATOM 1557 C CA . GLN A 1 190 ? -4.406 -7.322 -3.854 1.00 98.44 190 GLN A CA 1
ATOM 1558 C C . GLN A 1 190 ? -4.143 -6.792 -2.442 1.00 98.44 190 GLN A C 1
ATOM 1560 O O . GLN A 1 190 ? -4.928 -7.076 -1.535 1.00 98.44 190 GLN A O 1
ATOM 1565 N N . MET A 1 191 ? -3.121 -5.949 -2.259 1.00 98.31 191 MET A N 1
ATOM 1566 C CA . MET A 1 191 ? -2.818 -5.324 -0.967 1.00 98.31 191 MET A CA 1
ATOM 1567 C C . MET A 1 191 ? -3.996 -4.508 -0.425 1.00 98.31 191 MET A C 1
ATOM 1569 O O . MET A 1 191 ? -4.308 -4.602 0.763 1.00 98.31 191 MET A O 1
ATOM 1573 N N . LYS A 1 192 ? -4.678 -3.728 -1.276 1.00 98.38 192 LYS A N 1
ATOM 1574 C CA . LYS A 1 192 ? -5.883 -2.977 -0.884 1.00 98.38 192 LYS A CA 1
ATOM 1575 C C . LYS A 1 192 ? -6.997 -3.917 -0.425 1.00 98.38 192 LYS A C 1
ATOM 1577 O O . LYS A 1 192 ? -7.557 -3.700 0.648 1.00 98.38 192 LYS A O 1
ATOM 1582 N N . SER A 1 193 ? -7.267 -4.978 -1.185 1.00 98.12 193 SER A N 1
ATOM 1583 C CA . SER A 1 193 ? -8.322 -5.943 -0.861 1.00 98.12 193 SER A CA 1
ATOM 1584 C C . SER A 1 193 ? -8.046 -6.708 0.439 1.00 98.12 193 SER A C 1
ATOM 1586 O O . SER A 1 193 ? -8.943 -6.863 1.264 1.00 98.12 193 SER A O 1
ATOM 1588 N N . GLU A 1 194 ? -6.803 -7.134 0.677 1.00 97.94 194 GLU A N 1
ATOM 1589 C CA . GLU A 1 194 ? -6.413 -7.831 1.906 1.00 97.94 194 GLU A CA 1
ATOM 1590 C C . GLU A 1 194 ? -6.455 -6.894 3.116 1.00 97.94 194 GLU A C 1
ATOM 1592 O O . GLU A 1 194 ? -6.957 -7.269 4.177 1.00 97.94 194 GLU A O 1
ATOM 1597 N N . LYS A 1 195 ? -6.024 -5.637 2.953 1.00 98.25 195 LYS A N 1
ATOM 1598 C CA . LYS A 1 195 ? -6.135 -4.620 4.003 1.00 98.25 195 LYS A CA 1
ATOM 1599 C C . LYS A 1 195 ? -7.592 -4.355 4.389 1.00 98.25 195 LYS A C 1
ATOM 1601 O O . LYS A 1 195 ? -7.896 -4.257 5.578 1.00 98.25 195 LYS A O 1
ATOM 1606 N N . GLU A 1 196 ? -8.493 -4.252 3.414 1.00 98.12 196 GLU A N 1
ATOM 1607 C CA . GLU A 1 196 ? -9.925 -4.054 3.662 1.00 98.12 196 GLU A CA 1
ATOM 1608 C C . GLU A 1 196 ? -10.558 -5.275 4.343 1.00 98.12 196 GLU A C 1
ATOM 1610 O O . GLU A 1 196 ? -11.271 -5.127 5.339 1.00 98.12 196 GLU A O 1
ATOM 1615 N N . LYS A 1 197 ? -10.234 -6.493 3.886 1.00 98.44 197 LYS A N 1
ATOM 1616 C CA . LYS A 1 197 ? -10.682 -7.736 4.532 1.00 98.44 197 LYS A CA 1
ATOM 1617 C C . LYS A 1 197 ? -10.240 -7.802 5.991 1.00 98.44 197 LYS A C 1
ATOM 1619 O O . LYS A 1 197 ? -11.092 -8.009 6.855 1.00 98.44 197 LYS A O 1
ATOM 1624 N N . LEU A 1 198 ? -8.955 -7.579 6.277 1.00 98.19 198 LEU A N 1
ATOM 1625 C CA . LEU A 1 198 ? -8.424 -7.570 7.644 1.00 98.19 198 LEU A CA 1
ATOM 1626 C C . LEU A 1 198 ? -9.113 -6.505 8.502 1.00 98.19 198 LEU A C 1
ATOM 1628 O O . LEU A 1 198 ? -9.590 -6.808 9.593 1.00 98.19 198 LEU A O 1
ATOM 1632 N N . SER A 1 199 ? -9.263 -5.286 7.977 1.00 98.00 199 SER A N 1
ATOM 1633 C CA . SER A 1 199 ? -9.941 -4.200 8.688 1.00 98.00 199 SER A CA 1
ATOM 1634 C C . SER A 1 199 ? -11.402 -4.535 9.011 1.00 98.00 199 SER A C 1
ATOM 1636 O O . SER A 1 199 ? -11.845 -4.322 10.140 1.00 98.00 199 SER A O 1
ATOM 1638 N N . SER A 1 200 ? -12.144 -5.116 8.062 1.00 97.75 200 SER A N 1
ATOM 1639 C CA . SER A 1 200 ? -13.534 -5.538 8.279 1.00 97.75 200 SER A CA 1
ATOM 1640 C C . SER A 1 200 ? -13.646 -6.689 9.287 1.00 97.75 200 SER A C 1
ATOM 1642 O O . SER A 1 200 ? -14.561 -6.713 10.115 1.00 97.75 200 SER A O 1
ATOM 1644 N N . GLN A 1 201 ? -12.693 -7.627 9.265 1.00 98.00 201 GLN A N 1
ATOM 1645 C CA . GLN A 1 201 ? -12.640 -8.741 10.202 1.00 98.00 201 GLN A CA 1
ATOM 1646 C C . GLN A 1 201 ? -12.364 -8.250 11.624 1.00 98.00 201 GLN A C 1
ATOM 1648 O O . GLN A 1 201 ? -13.036 -8.695 12.556 1.00 98.00 201 GLN A O 1
ATOM 1653 N N . ASP A 1 202 ? -11.419 -7.328 11.791 1.00 98.00 202 ASP A N 1
ATOM 1654 C CA . ASP A 1 202 ? -11.090 -6.749 13.091 1.00 98.00 202 ASP A CA 1
ATOM 1655 C C . ASP A 1 202 ? -12.236 -5.894 13.631 1.00 98.00 202 ASP A C 1
ATOM 1657 O O . ASP A 1 202 ? -12.621 -6.062 14.789 1.00 98.00 202 ASP A O 1
ATOM 1661 N N . ALA A 1 203 ? -12.873 -5.072 12.790 1.00 98.19 203 ALA A N 1
ATOM 1662 C CA . ALA A 1 203 ? -14.073 -4.330 13.174 1.00 98.19 203 ALA A CA 1
ATOM 1663 C C . ALA A 1 203 ? -15.190 -5.271 13.656 1.00 98.19 203 ALA A C 1
ATOM 1665 O O . ALA A 1 203 ? -15.804 -5.031 14.697 1.00 98.19 203 ALA A O 1
ATOM 1666 N N . ARG A 1 204 ? -15.412 -6.392 12.953 1.00 98.00 204 ARG A N 1
ATOM 1667 C CA . ARG A 1 204 ? -16.399 -7.403 13.356 1.00 98.00 204 ARG A CA 1
ATOM 1668 C C . ARG A 1 204 ? -16.034 -8.067 14.682 1.00 98.00 204 ARG A C 1
ATOM 1670 O O . ARG A 1 204 ? -16.905 -8.244 15.527 1.00 98.00 204 ARG A O 1
ATOM 1677 N N . ARG A 1 205 ? -14.765 -8.436 14.877 1.00 98.25 205 ARG A N 1
ATOM 1678 C CA . ARG A 1 205 ? -14.284 -9.046 16.129 1.00 98.25 205 ARG A CA 1
ATOM 1679 C C . ARG A 1 205 ? -14.467 -8.105 17.314 1.00 98.25 205 ARG A C 1
ATOM 1681 O O . ARG A 1 205 ? -14.967 -8.538 18.348 1.00 98.25 205 ARG A O 1
ATOM 1688 N N . LEU A 1 206 ? -14.102 -6.834 17.154 1.00 98.19 206 LEU A N 1
ATOM 1689 C CA . LEU A 1 206 ? -14.279 -5.814 18.186 1.00 98.19 206 LEU A CA 1
ATOM 1690 C C . LEU A 1 206 ? -15.756 -5.594 18.507 1.00 98.19 206 LEU A C 1
ATOM 1692 O O . LEU A 1 206 ? -16.110 -5.524 19.680 1.00 98.19 206 LEU A O 1
ATOM 1696 N N . LEU A 1 207 ? -16.621 -5.555 17.490 1.00 98.44 207 LEU A N 1
ATOM 1697 C CA . LEU A 1 207 ? -18.062 -5.426 17.691 1.00 98.44 207 LEU A CA 1
ATOM 1698 C C . LEU A 1 207 ? -18.635 -6.616 18.472 1.00 98.44 207 LEU A C 1
ATOM 1700 O O . LEU A 1 207 ? -19.312 -6.403 19.473 1.00 98.44 207 LEU A O 1
ATOM 1704 N N . CYS A 1 208 ? -18.329 -7.854 18.066 1.00 98.25 208 CYS A N 1
ATOM 1705 C CA . CYS A 1 208 ? -18.769 -9.048 18.793 1.00 98.25 208 CYS A CA 1
ATOM 1706 C C . CYS A 1 208 ? -18.260 -9.037 20.238 1.00 98.25 208 CYS A C 1
ATOM 1708 O O . CYS A 1 208 ? -19.033 -9.272 21.162 1.00 98.25 208 CYS A O 1
ATOM 1710 N N . ARG A 1 209 ? -16.984 -8.690 20.452 1.00 98.38 209 ARG A N 1
ATOM 1711 C CA . ARG A 1 209 ? -16.410 -8.619 21.798 1.00 98.38 209 ARG A CA 1
ATOM 1712 C C . ARG A 1 209 ? -17.066 -7.537 22.656 1.00 98.38 209 ARG A C 1
ATOM 1714 O O . ARG A 1 209 ? -17.276 -7.752 23.844 1.00 98.38 209 ARG A O 1
ATOM 1721 N N . SER A 1 210 ? -17.387 -6.387 22.066 1.00 98.44 210 SER A N 1
ATOM 1722 C CA . SER A 1 210 ? -18.104 -5.311 22.752 1.00 98.44 210 SER A CA 1
ATOM 1723 C C . SER A 1 210 ? -19.500 -5.760 23.176 1.00 98.44 210 SER A C 1
ATOM 1725 O O . SER A 1 210 ? -19.883 -5.526 24.315 1.00 98.44 210 SER A O 1
ATOM 1727 N N . GLN A 1 211 ? -20.229 -6.449 22.293 1.00 98.50 211 GLN A N 1
ATOM 1728 C CA . GLN A 1 211 ? -21.564 -6.981 22.587 1.00 98.50 211 GLN A CA 1
ATOM 1729 C C . GLN A 1 211 ? -21.534 -8.049 23.688 1.00 98.50 211 GLN A C 1
ATOM 1731 O O . GLN A 1 211 ? -22.399 -8.056 24.559 1.00 98.50 211 GLN A O 1
ATOM 1736 N N . GLU A 1 212 ? -20.532 -8.934 23.683 1.00 98.44 212 GLU A N 1
ATOM 1737 C CA . GLU A 1 212 ? -20.334 -9.918 24.757 1.00 98.44 212 GLU A CA 1
ATOM 1738 C C . GLU A 1 212 ? -20.121 -9.239 26.115 1.00 98.44 212 GLU A C 1
ATOM 1740 O O . GLU A 1 212 ? -20.741 -9.627 27.103 1.00 98.44 212 GLU A O 1
ATOM 1745 N N . LEU A 1 213 ? -19.256 -8.220 26.161 1.00 98.50 213 LEU A N 1
ATOM 1746 C CA . LEU A 1 213 ? -18.968 -7.479 27.389 1.00 98.50 213 LEU A CA 1
ATOM 1747 C C . LEU A 1 213 ? -20.184 -6.691 27.883 1.00 98.50 213 LEU A C 1
ATOM 1749 O O . LEU A 1 213 ? -20.413 -6.629 29.087 1.00 98.50 213 LEU A O 1
ATOM 1753 N N . GLU A 1 214 ? -20.967 -6.114 26.975 1.00 98.38 214 GLU A N 1
ATOM 1754 C CA . GLU A 1 214 ? -22.209 -5.413 27.307 1.00 98.38 214 GLU A CA 1
ATOM 1755 C C . GLU A 1 214 ? -23.242 -6.377 27.907 1.00 98.38 214 GLU A C 1
ATOM 1757 O O . GLU A 1 214 ? -23.780 -6.112 28.979 1.00 98.38 214 GLU A O 1
ATOM 1762 N N . ALA A 1 215 ? -23.422 -7.559 27.308 1.00 98.50 215 ALA A N 1
ATOM 1763 C CA . ALA A 1 215 ? -24.308 -8.590 27.847 1.00 98.50 215 ALA A CA 1
ATOM 1764 C C . ALA A 1 215 ? -23.849 -9.114 29.223 1.00 98.50 215 ALA A C 1
ATOM 1766 O O . ALA A 1 215 ? -24.676 -9.374 30.102 1.00 98.50 215 ALA A O 1
ATOM 1767 N N . GLU A 1 216 ? -22.538 -9.270 29.436 1.00 98.56 216 GLU A N 1
ATOM 1768 C CA . GLU A 1 216 ? -21.987 -9.654 30.741 1.00 98.56 216 GLU A CA 1
ATOM 1769 C C . GLU A 1 216 ? -22.201 -8.552 31.789 1.00 98.56 216 GLU A C 1
ATOM 1771 O O . GLU A 1 216 ? -22.565 -8.845 32.933 1.00 98.56 216 GLU A O 1
ATOM 1776 N N . LEU A 1 217 ? -22.034 -7.286 31.399 1.00 98.69 217 LEU A N 1
ATOM 1777 C CA . LEU A 1 217 ? -22.270 -6.133 32.263 1.00 98.69 217 LEU A CA 1
ATOM 1778 C C . LEU A 1 217 ? -23.744 -6.036 32.666 1.00 98.69 217 LEU A C 1
ATOM 1780 O O . LEU A 1 217 ? -24.026 -5.893 33.856 1.00 98.69 217 LEU A O 1
ATOM 1784 N N . ASP A 1 218 ? -24.671 -6.222 31.727 1.00 98.56 218 ASP A N 1
AT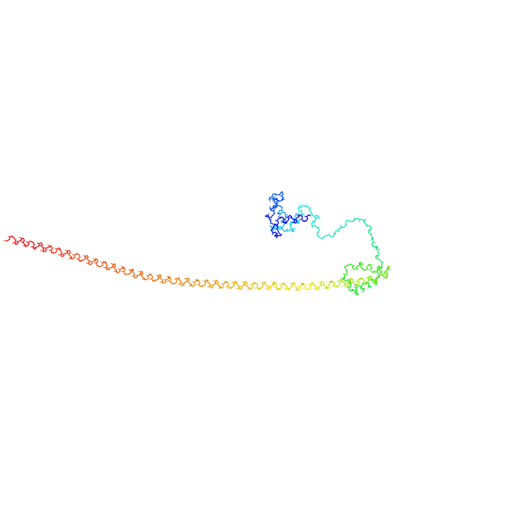OM 1785 C CA . ASP A 1 218 ? -26.113 -6.257 31.994 1.00 98.56 218 ASP A CA 1
ATOM 1786 C C . ASP A 1 218 ? -26.489 -7.395 32.952 1.00 98.56 218 ASP A C 1
ATOM 1788 O O . ASP A 1 218 ? -27.241 -7.202 33.917 1.00 98.56 218 ASP A O 1
ATOM 1792 N N . ALA A 1 219 ? -25.931 -8.591 32.736 1.00 98.62 219 ALA A N 1
ATOM 1793 C CA . ALA A 1 219 ? -26.152 -9.734 33.616 1.00 98.62 219 ALA A CA 1
ATOM 1794 C C . ALA A 1 219 ? -25.650 -9.450 35.041 1.00 98.62 219 ALA A C 1
ATOM 1796 O O . ALA A 1 219 ? -26.351 -9.731 36.021 1.00 98.62 219 ALA A O 1
ATOM 1797 N N . LYS A 1 220 ? -24.463 -8.843 35.167 1.00 98.50 220 LYS A N 1
ATOM 1798 C CA . LYS A 1 220 ? -23.901 -8.436 36.460 1.00 98.50 220 LYS A CA 1
ATOM 1799 C C . LYS A 1 220 ? -24.700 -7.319 37.113 1.00 98.50 220 LYS A C 1
ATOM 1801 O O . LYS A 1 220 ? -24.919 -7.363 38.325 1.00 98.50 220 LYS A O 1
ATOM 1806 N N . GLU A 1 221 ? -25.203 -6.358 36.348 1.00 98.50 221 GLU A N 1
ATOM 1807 C CA . GLU A 1 221 ? -26.066 -5.305 36.876 1.00 98.50 221 GLU A CA 1
ATOM 1808 C C . GLU A 1 221 ? -27.368 -5.892 37.438 1.00 98.50 221 GLU A C 1
ATOM 1810 O O . GLU A 1 221 ? -27.814 -5.507 38.526 1.00 98.50 221 GLU A O 1
ATOM 1815 N N . GLN A 1 222 ? -27.952 -6.877 36.753 1.00 98.62 222 GLN A N 1
ATOM 1816 C CA . GLN A 1 222 ? -29.146 -7.566 37.228 1.00 98.62 222 GLN A CA 1
ATOM 1817 C C . GLN A 1 222 ? -28.877 -8.404 38.486 1.00 98.62 222 GLN A C 1
ATOM 1819 O O . GLN A 1 222 ? -29.690 -8.406 39.416 1.00 98.62 222 GLN A O 1
ATOM 1824 N N . GLU A 1 223 ? -27.725 -9.070 38.566 1.00 98.56 223 GLU A N 1
ATOM 1825 C CA . GLU A 1 223 ? -27.284 -9.779 39.771 1.00 98.56 223 GLU A CA 1
ATOM 1826 C C . GLU A 1 223 ? -27.168 -8.816 40.966 1.00 98.56 223 GLU A C 1
ATOM 1828 O O . GLU A 1 223 ? -27.720 -9.076 42.040 1.00 98.56 223 GLU A O 1
ATOM 1833 N N . VAL A 1 224 ? -26.555 -7.645 40.764 1.00 98.56 224 VAL A N 1
ATOM 1834 C CA . VAL A 1 224 ? -26.444 -6.597 41.790 1.00 98.56 224 VAL A CA 1
ATOM 1835 C C . VAL A 1 224 ? -27.819 -6.074 42.209 1.00 98.56 224 VAL A C 1
ATOM 1837 O O . VAL A 1 224 ? -28.068 -5.899 43.407 1.00 98.56 224 VAL A O 1
ATOM 1840 N N . LYS A 1 225 ? -28.741 -5.848 41.264 1.00 98.38 225 LYS A N 1
ATOM 1841 C CA . LYS A 1 225 ? -30.128 -5.457 41.575 1.00 98.38 225 LYS A CA 1
ATOM 1842 C C . LYS A 1 225 ? -30.807 -6.505 42.463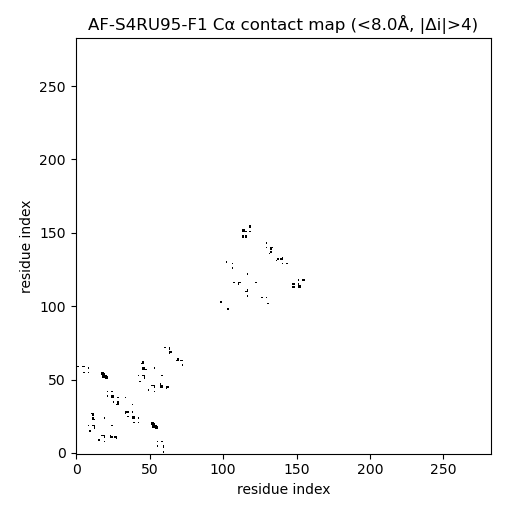 1.00 98.38 225 LYS A C 1
ATOM 1844 O O . LYS A 1 225 ? -31.404 -6.134 43.474 1.00 98.38 225 LYS A O 1
ATOM 1849 N N . ASN A 1 226 ? -30.651 -7.791 42.155 1.00 98.62 226 ASN A N 1
ATOM 1850 C CA . ASN A 1 226 ? -31.214 -8.892 42.943 1.00 98.62 226 ASN A CA 1
ATOM 1851 C C . ASN A 1 226 ? -30.606 -8.996 44.351 1.00 98.62 226 ASN A C 1
ATOM 1853 O O . ASN A 1 226 ? -31.316 -9.256 45.323 1.00 98.62 226 ASN A O 1
ATOM 1857 N N . ILE A 1 227 ? -29.296 -8.791 44.490 1.00 98.62 227 ILE A N 1
ATOM 1858 C CA . ILE A 1 227 ? -28.643 -8.786 45.806 1.00 98.62 227 ILE A CA 1
ATOM 1859 C C . ILE A 1 227 ? -29.153 -7.606 46.637 1.00 98.62 227 ILE A C 1
ATOM 1861 O O . ILE A 1 227 ? -29.510 -7.786 47.799 1.00 98.62 227 ILE A O 1
ATOM 1865 N N . ARG A 1 228 ? -29.282 -6.415 46.037 1.00 98.50 228 ARG A N 1
ATOM 1866 C CA . ARG A 1 228 ? -29.828 -5.230 46.718 1.00 98.50 228 ARG A CA 1
ATOM 1867 C C . ARG A 1 228 ? -31.269 -5.430 47.186 1.00 98.50 228 ARG A C 1
ATOM 1869 O O . ARG A 1 228 ? -31.615 -4.975 48.273 1.00 98.50 228 ARG A O 1
ATOM 1876 N N . THR A 1 229 ? -32.128 -6.081 46.397 1.00 98.50 229 THR A N 1
ATOM 1877 C CA . THR A 1 229 ? -33.512 -6.354 46.824 1.00 98.50 229 THR A CA 1
ATOM 1878 C C . THR A 1 229 ? -33.552 -7.339 47.988 1.00 98.50 229 THR A C 1
ATOM 1880 O O . THR A 1 229 ? -34.249 -7.072 48.966 1.00 98.50 229 THR A O 1
ATOM 1883 N N . LYS A 1 230 ? -32.753 -8.413 47.941 1.00 98.50 230 LYS A N 1
ATOM 1884 C CA . LYS A 1 230 ? -32.604 -9.358 49.061 1.00 98.50 230 LYS A CA 1
ATOM 1885 C C . LYS A 1 230 ? -32.049 -8.683 50.315 1.00 98.50 230 LYS A C 1
ATOM 1887 O O . LYS A 1 230 ? -32.579 -8.900 51.398 1.00 98.50 230 LYS A O 1
ATOM 1892 N N . GLN A 1 231 ? -31.038 -7.824 50.176 1.00 98.25 231 GLN A N 1
ATOM 1893 C CA . GLN A 1 231 ? -30.485 -7.059 51.294 1.00 98.25 231 GLN A CA 1
ATOM 1894 C C . GLN A 1 231 ? -31.568 -6.199 51.959 1.00 98.25 231 GLN A C 1
ATOM 1896 O O . GLN A 1 231 ? -31.754 -6.291 53.167 1.00 98.25 231 GLN A O 1
ATOM 1901 N N . LYS A 1 232 ? -32.357 -5.449 51.175 1.00 98.38 232 LYS A N 1
ATOM 1902 C CA . LYS A 1 232 ? -33.477 -4.651 51.705 1.00 98.38 232 LYS A CA 1
ATOM 1903 C C . LYS A 1 232 ? -34.532 -5.501 52.418 1.00 98.38 232 LYS A C 1
ATOM 1905 O O . LYS A 1 232 ? -35.124 -5.043 53.389 1.00 98.38 232 LYS A O 1
ATOM 1910 N N . GLN A 1 233 ? -34.810 -6.712 51.933 1.00 98.44 233 GLN A N 1
ATOM 1911 C CA . GLN A 1 233 ? -35.742 -7.634 52.594 1.00 98.44 233 GLN A CA 1
ATOM 1912 C C . GLN A 1 233 ? -35.195 -8.112 53.944 1.00 98.44 233 GLN A C 1
ATOM 1914 O O . GLN A 1 233 ? -35.923 -8.092 54.932 1.00 98.44 233 GLN A O 1
ATOM 1919 N N . LEU A 1 234 ? -33.914 -8.488 53.996 1.00 98.31 234 LEU A N 1
ATOM 1920 C CA . LEU A 1 234 ? -33.254 -8.907 55.234 1.00 98.31 234 LEU A CA 1
ATOM 1921 C C . LEU A 1 234 ? -33.160 -7.764 56.251 1.00 98.31 234 LEU A C 1
ATOM 1923 O O . LEU A 1 234 ? -33.399 -7.986 57.432 1.00 98.31 234 LEU A O 1
ATOM 1927 N N . GLU A 1 235 ? -32.872 -6.541 55.804 1.00 98.19 235 GLU A N 1
ATOM 1928 C CA . GLU A 1 235 ? -32.880 -5.350 56.660 1.00 98.19 235 GLU A CA 1
ATOM 1929 C C . GLU A 1 235 ? -34.261 -5.122 57.292 1.00 98.19 235 GLU A C 1
ATOM 1931 O O . GLU A 1 235 ? -34.341 -4.901 58.498 1.00 98.19 235 GLU A O 1
ATOM 1936 N N . ARG A 1 236 ? -35.353 -5.258 56.522 1.00 98.19 236 ARG A N 1
ATOM 1937 C CA . ARG A 1 236 ? -36.724 -5.160 57.062 1.00 98.19 236 ARG A CA 1
ATOM 1938 C C . ARG A 1 236 ? -37.015 -6.245 58.095 1.00 98.19 236 ARG A C 1
ATOM 1940 O O . ARG A 1 236 ? -37.439 -5.922 59.201 1.00 98.19 236 ARG A O 1
ATOM 1947 N N . ALA A 1 237 ? -36.705 -7.500 57.776 1.00 98.06 237 ALA A N 1
ATOM 1948 C CA . ALA A 1 237 ? -36.911 -8.614 58.699 1.00 98.06 237 ALA A CA 1
ATOM 1949 C C . ALA A 1 237 ? -36.114 -8.436 60.007 1.00 98.06 237 ALA A C 1
ATOM 1951 O O . AL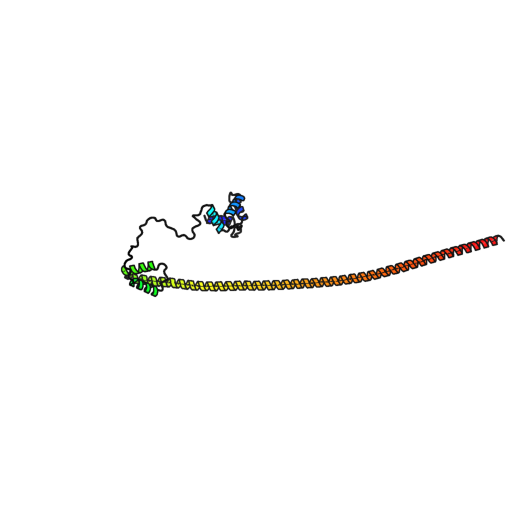A A 1 237 ? -36.623 -8.711 61.091 1.00 98.06 237 ALA A O 1
ATOM 1952 N N . LEU A 1 238 ? -34.880 -7.918 59.933 1.00 98.06 238 LEU A N 1
ATOM 1953 C CA . LEU A 1 238 ? -34.085 -7.584 61.119 1.00 98.06 238 LEU A CA 1
ATOM 1954 C C . LEU A 1 238 ? -34.716 -6.458 61.944 1.00 98.06 238 LEU A C 1
ATOM 1956 O O . LEU A 1 238 ? -34.690 -6.523 63.174 1.00 98.06 238 LEU A O 1
ATOM 1960 N N . THR A 1 239 ? -35.268 -5.423 61.301 1.00 97.69 239 THR A N 1
ATOM 1961 C CA . THR A 1 239 ? -35.961 -4.346 62.024 1.00 97.69 239 THR A CA 1
ATOM 1962 C C . THR A 1 239 ? -37.225 -4.842 62.723 1.00 97.69 239 THR A C 1
ATOM 1964 O O . THR A 1 239 ? -37.418 -4.513 63.891 1.00 97.69 239 THR A O 1
ATOM 1967 N N . GLU A 1 240 ? -38.019 -5.686 62.059 1.00 97.81 240 GLU A N 1
ATOM 1968 C CA . GLU A 1 240 ? -39.240 -6.293 62.608 1.00 97.81 240 GLU A CA 1
ATOM 1969 C C . GLU A 1 240 ? -38.918 -7.198 63.806 1.00 97.81 240 GLU A C 1
ATOM 1971 O O . GLU A 1 240 ? -39.462 -7.013 64.897 1.00 97.81 240 GLU A O 1
ATOM 1976 N N . LEU A 1 241 ? -37.939 -8.097 63.663 1.00 98.00 241 LEU A N 1
ATOM 1977 C CA . LEU A 1 241 ? -37.504 -8.972 64.754 1.00 98.00 241 LEU A CA 1
ATOM 1978 C C . LEU A 1 241 ? -36.959 -8.177 65.950 1.00 98.00 241 LEU A C 1
ATOM 1980 O O . LEU A 1 241 ? -37.178 -8.547 67.103 1.00 98.00 241 LEU A O 1
ATOM 1984 N N . ASN A 1 242 ? -36.247 -7.073 65.705 1.00 97.44 242 ASN A N 1
ATOM 1985 C CA . ASN A 1 242 ? -35.781 -6.198 66.780 1.00 97.44 242 ASN A CA 1
ATOM 1986 C C . ASN A 1 242 ? -36.939 -5.488 67.495 1.00 97.44 242 ASN A C 1
ATOM 1988 O O . ASN A 1 242 ? -36.879 -5.357 68.721 1.00 97.44 242 ASN A O 1
ATOM 1992 N N . SER A 1 243 ? -37.986 -5.057 66.777 1.00 97.38 243 SER A N 1
ATOM 1993 C CA . SER A 1 243 ? -39.194 -4.517 67.417 1.00 97.38 243 SER A CA 1
ATOM 1994 C C . SER A 1 243 ? -39.914 -5.574 68.250 1.00 97.38 243 SER A C 1
ATOM 1996 O O . SER A 1 243 ? -40.159 -5.327 69.427 1.00 97.38 243 SER A O 1
ATOM 1998 N N . GLU A 1 244 ? -40.129 -6.780 67.717 1.00 97.38 244 GLU A N 1
ATOM 1999 C CA . GLU A 1 244 ? -40.744 -7.892 68.456 1.00 97.38 244 GLU A CA 1
ATOM 2000 C C . GLU A 1 244 ? -39.923 -8.272 69.697 1.00 97.38 244 GLU A C 1
ATOM 2002 O O . GLU A 1 244 ? -40.455 -8.478 70.790 1.00 97.38 244 GLU A O 1
ATOM 2007 N N . ARG A 1 245 ? -38.591 -8.312 69.576 1.00 97.56 245 ARG A N 1
ATOM 2008 C CA . ARG A 1 245 ? -37.689 -8.557 70.709 1.00 97.56 245 ARG A CA 1
ATOM 2009 C C . ARG A 1 245 ? -37.782 -7.455 71.770 1.00 97.56 245 ARG A C 1
ATOM 2011 O O . ARG A 1 245 ? -37.690 -7.741 72.962 1.00 97.56 245 ARG A O 1
ATOM 2018 N N . SER A 1 246 ? -37.935 -6.199 71.358 1.00 96.62 246 SER A N 1
ATOM 2019 C CA . SER A 1 246 ? -38.139 -5.074 72.276 1.00 96.62 246 SER A CA 1
ATOM 2020 C C . SER A 1 246 ? -39.489 -5.176 72.992 1.00 96.62 246 SER A C 1
ATOM 2022 O O . SER A 1 246 ? -39.547 -5.037 74.212 1.00 96.62 246 SER A O 1
ATOM 2024 N N . GLU A 1 247 ? -40.561 -5.496 72.267 1.00 97.38 247 GLU A N 1
ATOM 2025 C CA . GLU A 1 247 ? -41.906 -5.677 72.823 1.00 97.38 247 GLU A CA 1
ATOM 2026 C C . GLU A 1 247 ? -41.975 -6.852 73.801 1.00 97.38 247 GLU A C 1
ATOM 2028 O O . GLU A 1 247 ? -42.457 -6.693 74.922 1.00 97.38 247 GLU A O 1
ATOM 2033 N N . THR A 1 248 ? -41.437 -8.014 73.423 1.00 96.44 248 THR A N 1
ATOM 2034 C CA . THR A 1 248 ? -41.360 -9.191 74.305 1.00 96.44 248 THR A CA 1
ATOM 2035 C C . THR A 1 248 ? -40.540 -8.900 75.557 1.00 96.44 248 THR A C 1
ATOM 2037 O O . THR A 1 248 ? -40.936 -9.311 76.648 1.00 96.44 248 THR A O 1
ATOM 2040 N N . ARG A 1 249 ? -39.444 -8.135 75.447 1.00 97.19 249 ARG A N 1
ATOM 2041 C CA . ARG A 1 249 ? -38.676 -7.664 76.609 1.00 97.19 249 ARG A CA 1
ATOM 2042 C C . ARG A 1 249 ? -39.522 -6.771 77.518 1.00 97.19 249 ARG A C 1
ATOM 2044 O O . ARG A 1 249 ? -39.580 -7.036 78.713 1.00 97.19 249 ARG A O 1
ATOM 2051 N N . GLN A 1 250 ? -40.225 -5.781 76.965 1.00 97.25 250 GLN A N 1
ATOM 2052 C CA . GLN A 1 250 ? -41.113 -4.906 77.741 1.00 97.25 250 GLN A CA 1
ATOM 2053 C C . GLN A 1 250 ? -42.242 -5.684 78.428 1.00 97.25 250 GLN A C 1
ATOM 2055 O O . GLN A 1 250 ? -42.560 -5.415 79.584 1.00 97.25 250 GLN A O 1
ATOM 2060 N N . GLN A 1 251 ? -42.855 -6.649 77.740 1.00 96.06 251 GLN A N 1
ATOM 2061 C CA . GLN A 1 251 ? -43.874 -7.518 78.330 1.00 96.06 251 GLN A CA 1
ATOM 2062 C C . GLN A 1 251 ? -43.294 -8.380 79.455 1.00 96.06 251 GLN A C 1
ATOM 2064 O O . GLN A 1 251 ? -43.925 -8.504 80.502 1.00 96.06 251 GLN A O 1
ATOM 2069 N N . ASN A 1 252 ? -42.092 -8.938 79.276 1.00 96.81 252 ASN A N 1
ATOM 2070 C CA . ASN A 1 252 ? -41.415 -9.708 80.318 1.00 96.81 252 ASN A CA 1
ATOM 2071 C C . ASN A 1 252 ? -41.125 -8.844 81.553 1.00 96.81 252 ASN A C 1
ATOM 2073 O O . ASN A 1 252 ? -41.413 -9.271 82.667 1.00 96.81 252 ASN A O 1
ATOM 2077 N N . ASP A 1 253 ? -40.638 -7.617 81.355 1.00 96.25 253 ASP A N 1
ATOM 2078 C CA . ASP A 1 253 ? -40.377 -6.664 82.438 1.00 96.25 253 ASP A CA 1
ATOM 2079 C C . ASP A 1 253 ? -41.675 -6.289 83.184 1.00 96.25 253 ASP A C 1
ATOM 2081 O O . ASP A 1 253 ? -41.695 -6.284 84.413 1.00 96.25 253 ASP A O 1
ATOM 2085 N N . ARG A 1 254 ? -42.794 -6.071 82.472 1.00 96.88 254 ARG A N 1
ATOM 2086 C CA . ARG A 1 254 ? -44.118 -5.840 83.092 1.00 96.88 254 ARG A CA 1
ATOM 2087 C C . ARG A 1 254 ? -44.609 -7.043 83.899 1.00 96.88 254 ARG A C 1
ATOM 2089 O O . ARG A 1 254 ? -45.141 -6.872 84.991 1.00 96.88 254 ARG A O 1
ATOM 2096 N N . LEU A 1 255 ? -44.450 -8.256 83.367 1.00 97.00 255 LEU A N 1
ATOM 2097 C CA . LEU A 1 255 ? -44.821 -9.485 84.074 1.00 97.00 255 LEU A CA 1
ATOM 2098 C C . LEU A 1 255 ? -43.964 -9.689 85.326 1.00 97.00 255 LEU A C 1
ATOM 2100 O O . LEU A 1 255 ? -44.495 -10.107 86.349 1.00 97.00 255 LEU A O 1
ATOM 2104 N N . ARG A 1 256 ? -42.667 -9.363 85.269 1.00 96.69 256 ARG A N 1
ATOM 2105 C CA . ARG A 1 256 ? -41.781 -9.381 86.442 1.00 96.69 256 ARG A CA 1
ATOM 2106 C C . ARG A 1 256 ? -42.255 -8.415 87.518 1.00 96.69 256 ARG A C 1
ATOM 2108 O O . ARG A 1 256 ? -42.444 -8.858 88.639 1.00 96.69 256 ARG A O 1
ATOM 2115 N N . GLN A 1 257 ? -42.541 -7.162 87.159 1.00 96.38 257 GLN A N 1
ATOM 2116 C CA . GLN A 1 257 ? -43.084 -6.171 88.098 1.00 96.38 257 GLN A CA 1
ATOM 2117 C C . GLN A 1 257 ? -44.393 -6.654 88.736 1.00 96.38 257 GLN A C 1
ATOM 2119 O O . GLN A 1 257 ? -44.539 -6.627 89.952 1.00 96.38 257 GLN A O 1
ATOM 2124 N N . SER A 1 258 ? -45.327 -7.180 87.936 1.00 95.44 258 SER A N 1
ATOM 2125 C CA . SER A 1 258 ? -46.575 -7.732 88.475 1.00 95.44 258 SER A CA 1
ATOM 2126 C C . SER A 1 258 ? -46.349 -8.958 89.368 1.00 95.44 258 SER A C 1
ATOM 2128 O O . SER A 1 258 ? -47.093 -9.134 90.330 1.00 95.44 258 SER A O 1
ATOM 2130 N N . ASN A 1 259 ? -45.380 -9.824 89.054 1.00 94.94 259 ASN A N 1
ATOM 2131 C CA . ASN A 1 259 ? -45.033 -10.964 89.903 1.00 94.94 259 ASN A CA 1
ATOM 2132 C C . ASN A 1 259 ? -44.430 -10.498 91.230 1.00 94.94 259 ASN A C 1
ATOM 2134 O O . ASN A 1 259 ? -44.847 -10.997 92.268 1.00 94.94 259 ASN A O 1
ATOM 2138 N N . GLU A 1 260 ? -43.513 -9.528 91.203 1.00 96.31 260 GLU A N 1
ATOM 2139 C CA . GLU A 1 260 ? -42.931 -8.912 92.401 1.00 96.31 260 GLU A CA 1
ATOM 2140 C C . GLU A 1 260 ? -44.034 -8.311 93.290 1.00 96.31 260 GLU A C 1
ATOM 2142 O O . GLU A 1 260 ? -44.120 -8.642 94.470 1.00 96.31 260 GLU A O 1
ATOM 2147 N N . GLU A 1 261 ? -44.967 -7.538 92.720 1.00 95.69 261 GLU A N 1
ATOM 2148 C CA . GLU A 1 261 ? -46.118 -6.990 93.458 1.00 95.69 261 GLU A CA 1
ATOM 2149 C C . GLU A 1 261 ? -47.008 -8.083 94.080 1.00 95.69 261 GLU A C 1
ATOM 2151 O O . GLU A 1 261 ? -47.512 -7.938 95.198 1.00 95.69 261 GLU A O 1
ATOM 2156 N N . LEU A 1 262 ? -47.249 -9.182 93.359 1.00 95.81 262 LEU A N 1
ATOM 2157 C CA . LEU A 1 262 ? -48.036 -10.307 93.869 1.00 95.81 262 LEU A CA 1
ATOM 2158 C C . LEU A 1 262 ? -47.296 -11.059 94.980 1.00 95.81 262 LEU A C 1
ATOM 2160 O O . LEU A 1 262 ? -47.928 -11.444 95.965 1.00 95.81 262 LEU A O 1
ATOM 2164 N N . GLU A 1 263 ? -45.984 -11.253 94.854 1.00 94.94 263 GLU A N 1
ATOM 2165 C CA . GLU A 1 263 ? -45.137 -11.842 95.892 1.00 94.94 263 GLU A CA 1
ATOM 2166 C C . GLU A 1 263 ? -45.117 -10.976 97.154 1.00 94.94 263 GLU A C 1
ATOM 2168 O O . GLU A 1 263 ? -45.277 -11.507 98.255 1.00 94.94 263 GLU A O 1
ATOM 2173 N N . GLU A 1 264 ? -45.015 -9.653 97.015 1.00 94.62 264 GLU A N 1
ATOM 2174 C CA . GLU A 1 264 ? -45.111 -8.708 98.130 1.00 94.62 264 GLU A CA 1
ATOM 2175 C C . GLU A 1 264 ? -46.470 -8.794 98.834 1.00 94.62 264 GLU A C 1
ATOM 2177 O O . GLU A 1 264 ? -46.524 -8.902 100.064 1.00 94.62 264 GLU A O 1
ATOM 2182 N N . ARG A 1 265 ? -47.576 -8.821 98.074 1.00 95.06 265 ARG A N 1
ATOM 2183 C CA . ARG A 1 265 ? -48.930 -9.006 98.628 1.00 95.06 265 ARG A CA 1
ATOM 2184 C C . ARG A 1 265 ? -49.082 -10.356 99.321 1.00 95.06 265 ARG A C 1
ATOM 2186 O O . ARG A 1 265 ? -49.645 -10.417 100.410 1.00 95.06 265 ARG A O 1
ATOM 2193 N N . LEU A 1 266 ? -48.571 -11.439 98.734 1.00 94.12 266 LEU A N 1
ATOM 2194 C CA . LEU A 1 266 ? -48.577 -12.764 99.361 1.00 94.12 266 LEU A CA 1
ATOM 2195 C C . LEU A 1 266 ? -47.750 -12.778 100.646 1.00 94.12 266 LEU A C 1
ATOM 2197 O O . LEU A 1 266 ? -48.184 -13.356 101.640 1.00 94.12 266 LEU A O 1
ATOM 2201 N N . ALA A 1 267 ? -46.580 -12.141 100.655 1.00 93.12 267 ALA A N 1
ATOM 2202 C CA . ALA A 1 267 ? -45.754 -12.000 101.847 1.00 93.12 267 ALA A CA 1
ATOM 2203 C C . ALA A 1 267 ? -46.466 -11.177 102.927 1.00 93.12 267 ALA A C 1
ATOM 2205 O O . ALA A 1 267 ? -46.365 -11.502 104.109 1.00 93.12 267 ALA A O 1
ATOM 2206 N N . GLN A 1 268 ? -47.209 -10.142 102.534 1.00 93.56 268 GLN A N 1
ATOM 2207 C CA . GLN A 1 268 ? -48.032 -9.358 103.444 1.00 93.56 268 GLN A CA 1
ATOM 2208 C C . GLN A 1 268 ? -49.178 -10.175 104.043 1.00 93.56 268 GLN A C 1
ATOM 2210 O O . GLN A 1 268 ? -49.276 -10.240 105.263 1.00 93.56 268 GLN A O 1
ATOM 2215 N N . VAL A 1 269 ? -49.965 -10.877 103.225 1.00 92.50 269 VAL A N 1
ATOM 2216 C CA . VAL A 1 269 ? -51.033 -11.761 103.720 1.00 92.50 269 VAL A CA 1
ATOM 2217 C C . VAL A 1 269 ? -50.459 -12.859 104.617 1.00 92.50 269 VAL A C 1
ATOM 2219 O O . VAL A 1 269 ? -51.031 -13.154 105.658 1.00 92.50 269 VAL A O 1
ATOM 2222 N N . ARG A 1 270 ? -49.304 -13.449 104.273 1.00 91.56 270 ARG A N 1
ATOM 2223 C CA . ARG A 1 270 ? -48.619 -14.430 105.135 1.00 91.56 270 ARG A CA 1
ATOM 2224 C C . ARG A 1 270 ? -48.236 -13.843 106.494 1.00 91.56 270 ARG A C 1
ATOM 2226 O O . ARG A 1 270 ? -48.420 -14.537 107.488 1.00 91.56 270 ARG A O 1
ATOM 2233 N N . ARG A 1 271 ? -47.729 -12.603 106.534 1.00 89.56 271 ARG A N 1
ATOM 2234 C CA . ARG A 1 271 ? -47.425 -11.879 107.782 1.00 89.56 271 ARG A CA 1
ATOM 2235 C C . ARG A 1 271 ? -48.687 -11.638 108.606 1.00 89.56 271 ARG A C 1
ATOM 2237 O O . ARG A 1 271 ? -48.728 -12.004 109.770 1.00 89.56 271 ARG A O 1
ATOM 2244 N N . GLU A 1 272 ? -49.740 -11.121 107.985 1.00 90.25 272 GLU A N 1
ATOM 2245 C CA . GLU A 1 272 ? -51.028 -10.892 108.653 1.00 90.25 272 GLU A CA 1
ATOM 2246 C C . GLU A 1 272 ? -51.617 -12.198 109.218 1.00 90.25 272 GLU A C 1
ATOM 2248 O O . GLU A 1 272 ? -52.160 -12.221 110.320 1.00 90.25 272 GLU A O 1
ATOM 2253 N N . LEU A 1 273 ? -51.465 -13.313 108.497 1.00 86.75 273 LEU A N 1
ATOM 2254 C CA . LEU A 1 273 ? -51.936 -14.630 108.926 1.00 86.75 273 LEU A CA 1
ATOM 2255 C C . LEU A 1 273 ? -51.078 -15.204 110.065 1.00 86.75 273 LEU A C 1
ATOM 2257 O O . LEU A 1 273 ? -51.630 -15.803 110.986 1.00 86.75 273 LEU A O 1
ATOM 2261 N N . SER A 1 274 ? -49.755 -14.993 110.059 1.00 84.62 274 SER A N 1
ATOM 2262 C CA . SER A 1 274 ? -48.900 -15.336 111.206 1.00 84.62 274 SER A CA 1
ATOM 2263 C C . SER A 1 274 ? -49.199 -14.477 112.433 1.00 84.62 274 SER A C 1
ATOM 2265 O O . SER A 1 274 ? -49.234 -14.996 113.547 1.00 84.62 274 SER A O 1
ATOM 2267 N N . ASP A 1 275 ? -49.478 -13.189 112.244 1.00 84.81 275 ASP A N 1
ATOM 2268 C CA . ASP A 1 275 ? -49.860 -12.280 113.326 1.00 84.81 275 ASP A CA 1
ATOM 2269 C C . ASP A 1 275 ? -51.210 -12.706 113.930 1.00 84.81 275 ASP A C 1
ATOM 2271 O O . ASP A 1 275 ? -51.361 -12.778 115.146 1.00 84.81 275 ASP A O 1
ATOM 2275 N N . ALA A 1 276 ? -52.178 -13.099 113.096 1.00 82.69 276 ALA A N 1
ATOM 2276 C CA . ALA A 1 276 ? -53.448 -13.655 113.559 1.00 82.69 276 ALA A CA 1
ATOM 2277 C C . ALA A 1 276 ? -53.283 -15.002 114.292 1.00 82.69 276 ALA A C 1
ATOM 2279 O O . ALA A 1 276 ? -53.947 -15.230 115.301 1.00 82.69 276 ALA A O 1
ATOM 2280 N N . LEU A 1 277 ? -52.401 -15.890 113.817 1.00 77.75 277 LEU A N 1
ATOM 2281 C CA . LEU A 1 277 ? -52.093 -17.160 114.490 1.00 77.75 277 LEU A CA 1
ATOM 2282 C C . LEU A 1 277 ? -51.440 -16.934 115.859 1.00 77.75 277 LEU A C 1
ATOM 2284 O O . LEU A 1 277 ? -51.875 -17.523 116.842 1.00 77.75 277 LEU A O 1
ATOM 2288 N N . THR A 1 278 ? -50.456 -16.039 115.945 1.00 76.31 278 THR A N 1
ATOM 2289 C CA . THR A 1 278 ? -49.807 -15.691 117.221 1.00 76.31 278 THR A CA 1
ATOM 2290 C C . THR A 1 278 ? -50.759 -14.990 118.194 1.00 76.31 278 THR A C 1
ATOM 2292 O O . THR A 1 278 ? -50.677 -15.229 119.395 1.00 76.31 278 THR A O 1
ATOM 2295 N N . LEU A 1 279 ? -51.710 -14.188 117.701 1.00 73.56 279 LEU A N 1
ATOM 2296 C CA . LEU A 1 279 ? -52.792 -13.621 118.517 1.00 73.56 279 LEU A CA 1
ATOM 2297 C C . LEU A 1 279 ? -53.771 -14.690 119.026 1.00 73.56 279 LEU A C 1
ATOM 2299 O O . LEU A 1 279 ? -54.246 -14.585 120.154 1.00 73.56 279 LEU A O 1
ATOM 2303 N N . MET A 1 280 ? -54.063 -15.725 118.231 1.00 70.56 280 MET A N 1
ATOM 2304 C CA . MET A 1 280 ? -54.880 -16.863 118.675 1.00 70.56 280 MET A CA 1
ATOM 2305 C C . MET A 1 280 ? -54.155 -17.762 119.685 1.00 70.56 280 MET A C 1
ATOM 2307 O O . MET A 1 280 ? -54.814 -18.345 120.534 1.00 70.56 280 MET A O 1
ATOM 2311 N N . GLU A 1 281 ? -52.825 -17.858 119.638 1.00 63.66 281 GLU A N 1
ATOM 2312 C CA . GLU A 1 281 ? -52.022 -18.569 120.651 1.00 63.66 281 GLU A CA 1
ATOM 2313 C C . GLU A 1 281 ? -51.901 -17.805 121.986 1.00 63.66 281 GLU A C 1
ATOM 2315 O O . GLU A 1 281 ? -51.451 -18.372 122.982 1.00 63.66 281 GLU A O 1
ATOM 2320 N N . GLN A 1 282 ? -52.293 -16.527 122.025 1.00 59.19 282 GLN A N 1
ATOM 2321 C CA . GLN A 1 282 ? -52.262 -15.667 123.218 1.00 59.19 282 GLN A CA 1
ATOM 2322 C C . GLN A 1 282 ? -53.622 -15.532 123.933 1.00 59.19 282 GLN A C 1
ATOM 2324 O O . GLN A 1 282 ? -53.703 -14.828 124.944 1.00 59.19 282 GLN A O 1
ATOM 2329 N N . LEU A 1 283 ? -54.669 -16.199 123.433 1.00 49.19 283 LEU A N 1
ATOM 2330 C CA . LEU A 1 283 ? -56.013 -16.298 124.026 1.00 49.19 283 LEU A CA 1
ATOM 2331 C C . LEU A 1 283 ? -56.225 -17.666 124.685 1.00 49.19 283 LEU A C 1
ATOM 2333 O O . LEU A 1 283 ? -56.874 -17.688 125.756 1.00 49.19 283 LEU A O 1
#

Foldseek 3Di:
DLVVLVVVVCQLCVVPPQKHALVSQCSCVVVDVDDSVRSVVLVVQLPPVPPRIHGSVSSSVSVCVVVVVPVPPPPDDDDDPPDDPDDPPPPPDPDPPDPPPVLVVVLVVLCVVLVNPPQDPPVVVLSVVLVCCVPPPVPCNVVSSVVSSVSSVVSVVVVVVVVVVVVVVVVVVVVVVVVVVVVVVVVVVVVVVVVVVVVVVVVVVVVVVVVVVVVVVVVVVVVVVVVVVVVVVVVVVVVVVVVVVVVVVVVVVVVVVVVVVVVVVVVVVVVVVVVVVVVVVVD

Organism: Petromyzon marinus (NCBI:txid7757)

Secondary structure (DSSP, 8-state):
-HHHHHHHHHHH-TT--SEEEHHHHHGGGGTSS--HHHHHHHHHHH-TT--SEEEHHHHHHHHHHHTT-HHHH--SS-------------------S---HHHHHHHHHHHHHTT-TTT-S-HHHHHHHHHHHHHH-HHHHHHHHHHHHHHHHHHHHHHHHHHHHHHHHHHHHHHHHHHHHHHHHHHHHHHHHHHHHHHHHHHHHHHHHHHHHHHHHHHHHHHHHHHHHHHHHHHHHHHHHHHHHHHHHHHHHHHHHHHHHHHHHHHHHHHHHHHHHHHHTT-

Radius of gyration: 61.38 Å; Cα contacts (8 Å, |Δi|>4): 96; chains: 1; bounding box: 115×44×190 Å

pLDDT: mean 81.65, std 18.43, range [29.66, 98.69]

Solvent-accessible surface area (backbone atoms only — not comparable to full-atom values): 16041 Å² total; per-residue (Å²): 106,71,63,59,51,50,51,52,48,49,68,39,29,79,79,74,72,68,49,37,35,71,74,31,52,48,61,42,48,84,80,40,101,51,54,65,70,57,45,48,56,48,48,59,67,36,34,82,78,73,71,72,52,34,38,65,68,41,46,53,49,36,52,33,55,73,71,68,39,67,84,70,73,72,73,70,90,67,81,83,82,72,79,85,69,89,63,86,74,80,69,78,73,91,66,97,73,83,82,53,75,64,56,57,53,50,53,50,50,49,27,58,76,43,69,30,75,84,66,54,90,60,55,66,59,56,45,56,51,51,58,46,29,60,72,79,41,57,84,53,38,63,58,51,52,54,46,50,38,52,53,29,48,53,52,52,49,52,53,50,52,50,54,52,49,52,52,52,50,51,49,52,50,56,51,50,54,49,52,53,50,50,53,52,53,51,50,52,51,49,52,51,51,52,51,50,51,50,51,53,50,49,53,50,51,52,50,54,52,50,52,51,51,50,54,51,48,52,52,49,52,51,50,52,51,53,50,52,54,50,50,54,51,52,54,50,53,52,51,51,52,50,49,52,52,51,51,52,49,53,51,51,53,51,51,48,53,54,48,51,54,48,51,53,50,50,52,46,53,52,50,53,51,50,52,51,49,55,53,61,74,72,110

InterPro domains:
  IPR002048 EF-hand domain [PF13499] (3-61)
  IPR011992 EF-hand domain pair [SSF47473] (2-68)
  IPR051111 Calcium-binding regulatory protein [PTHR46311] (3-237)